Protein AF-A0A967VWI8-F1 (afdb_monomer_lite)

pLDDT: mean 86.52, std 12.9, range [34.25, 97.56]

Radius of gyration: 20.39 Å; chains: 1; bounding box: 50×42×51 Å

Foldseek 3Di:
DLVCQVDFDWDKDFDPDLCADPVQAHAQADQLAWEALAVPRDTHGRPHHHHPGIDIDGPAWFAPDDPVNQVPDPPPCVLVVQLVVVRGCCGRCPPVPCVCLLQVWADADDPVCQVPDPVHDCVPPRHDTDRDPLPDPDPLQADKPPRHQFDPPDGSPPNPTDGVHRYIYRHDNVSSSCSVVVVVNCPDDD

Structure (mmCIF, N/CA/C/O backbone):
data_AF-A0A967VWI8-F1
#
_entry.id   AF-A0A967VWI8-F1
#
loop_
_atom_site.group_PDB
_atom_site.id
_atom_site.type_symbol
_atom_site.label_atom_id
_atom_site.label_alt_id
_atom_site.label_comp_id
_atom_site.label_asym_id
_atom_site.label_entity_id
_atom_site.label_seq_id
_atom_site.pdbx_PDB_ins_code
_atom_site.Cartn_x
_atom_site.Cartn_y
_atom_site.Cartn_z
_atom_site.occupancy
_atom_site.B_iso_or_equiv
_atom_site.auth_seq_id
_atom_site.auth_comp_id
_atom_site.auth_asym_id
_atom_site.auth_atom_id
_atom_site.pdbx_PDB_model_num
ATOM 1 N N . ALA A 1 1 ? -9.173 -23.475 -3.700 1.00 42.97 1 ALA A N 1
ATOM 2 C CA . ALA A 1 1 ? -8.805 -22.116 -3.246 1.00 42.97 1 ALA A CA 1
ATOM 3 C C . ALA A 1 1 ? -7.403 -21.744 -3.724 1.00 42.97 1 ALA A C 1
ATOM 5 O O . ALA A 1 1 ? -7.280 -20.709 -4.358 1.00 42.97 1 ALA A O 1
ATOM 6 N N . LEU A 1 2 ? -6.393 -22.606 -3.521 1.00 36.56 2 LEU A N 1
ATOM 7 C CA . LEU A 1 2 ? -5.032 -22.404 -4.046 1.00 36.56 2 LEU A CA 1
ATOM 8 C C . LEU A 1 2 ? -4.992 -22.274 -5.588 1.00 36.56 2 LEU A C 1
ATOM 10 O O . LEU A 1 2 ? -4.352 -21.368 -6.105 1.00 36.56 2 LEU A O 1
ATOM 14 N N . ASP A 1 3 ? -5.774 -23.083 -6.315 1.00 37.94 3 ASP A N 1
ATOM 15 C CA . ASP A 1 3 ? -5.815 -23.042 -7.792 1.00 37.94 3 ASP A CA 1
ATOM 16 C C . ASP A 1 3 ? -6.409 -21.749 -8.378 1.00 37.94 3 ASP A C 1
ATOM 18 O O . ASP A 1 3 ? -6.032 -21.332 -9.469 1.00 37.94 3 ASP A O 1
ATOM 22 N N . ALA A 1 4 ? -7.298 -21.067 -7.645 1.00 44.09 4 ALA A N 1
ATOM 23 C CA . ALA A 1 4 ? -7.874 -19.793 -8.086 1.00 44.09 4 ALA A CA 1
ATOM 24 C C . ALA A 1 4 ? -6.873 -18.627 -7.977 1.00 44.09 4 ALA A C 1
ATOM 26 O O . ALA A 1 4 ? -7.046 -17.602 -8.633 1.00 44.09 4 ALA A O 1
ATOM 27 N N . ALA A 1 5 ? -5.817 -18.778 -7.168 1.00 45.69 5 ALA A N 1
ATOM 28 C CA . ALA A 1 5 ? -4.739 -17.796 -7.086 1.00 45.69 5 ALA A CA 1
ATOM 29 C C . ALA A 1 5 ? -3.762 -17.902 -8.273 1.00 45.69 5 ALA A C 1
ATOM 31 O O . ALA A 1 5 ? -3.139 -16.897 -8.622 1.00 45.69 5 ALA A O 1
ATOM 32 N N . LEU A 1 6 ? -3.661 -19.086 -8.898 1.00 54.41 6 LEU A N 1
ATOM 33 C CA . LEU A 1 6 ? -2.700 -19.398 -9.964 1.00 54.41 6 LEU A CA 1
ATOM 34 C C . LEU A 1 6 ? -3.183 -19.008 -11.366 1.00 54.41 6 LEU A C 1
ATOM 36 O O . LEU A 1 6 ? -2.361 -18.680 -12.217 1.00 54.41 6 LEU A O 1
ATOM 40 N N . VAL A 1 7 ? -4.496 -19.004 -11.614 1.00 64.19 7 VAL A N 1
ATOM 41 C CA . VAL A 1 7 ? -5.068 -18.555 -12.892 1.00 64.19 7 VAL A CA 1
ATOM 42 C C . VAL A 1 7 ? -6.230 -17.616 -12.608 1.00 64.19 7 VAL A C 1
ATOM 44 O O . VAL A 1 7 ? -7.327 -18.041 -12.247 1.00 64.19 7 VAL A O 1
ATOM 47 N N . ARG A 1 8 ? -5.978 -16.317 -12.768 1.00 75.12 8 ARG A N 1
ATOM 48 C CA . ARG A 1 8 ? -7.011 -15.280 -12.692 1.00 75.12 8 ARG A CA 1
ATOM 49 C C . ARG A 1 8 ? -7.482 -14.984 -14.107 1.00 75.12 8 ARG A C 1
ATOM 51 O O . ARG A 1 8 ? -6.658 -14.857 -15.010 1.00 75.12 8 ARG A O 1
ATOM 58 N N . GLY A 1 9 ? -8.793 -14.864 -14.297 1.00 85.81 9 GLY A N 1
ATOM 59 C CA . GLY A 1 9 ? -9.319 -14.312 -15.541 1.00 85.81 9 GLY A CA 1
ATOM 60 C C . GLY A 1 9 ? -8.747 -12.912 -15.755 1.00 85.81 9 GLY A C 1
ATOM 61 O O . GLY A 1 9 ? -8.658 -12.132 -14.804 1.00 85.81 9 GLY A O 1
ATOM 62 N N . THR A 1 10 ? -8.333 -12.609 -16.979 1.00 90.00 10 THR A N 1
ATOM 63 C CA . THR A 1 10 ? -7.889 -11.272 -17.372 1.00 90.00 10 THR A CA 1
ATOM 64 C C . THR A 1 10 ? -8.847 -10.680 -18.393 1.00 90.00 10 THR A C 1
ATOM 66 O O . THR A 1 10 ? -9.533 -11.399 -19.120 1.00 90.00 10 THR A O 1
ATOM 69 N N . THR A 1 11 ? -8.896 -9.355 -18.437 1.00 92.44 11 THR A N 1
ATOM 70 C CA . THR A 1 11 ? -9.531 -8.588 -19.508 1.00 92.44 11 THR A CA 1
ATOM 71 C C . THR A 1 11 ? -8.531 -7.578 -20.042 1.00 92.44 11 THR A C 1
ATOM 73 O O . THR A 1 11 ? -7.627 -7.163 -19.320 1.00 92.44 11 THR A O 1
ATOM 76 N N . GLU A 1 12 ? -8.700 -7.170 -21.293 1.00 94.12 12 GLU A N 1
ATOM 77 C CA . GLU A 1 12 ? -7.930 -6.058 -21.840 1.00 94.12 12 GLU A CA 1
ATOM 78 C C . GLU A 1 12 ? -8.398 -4.744 -21.212 1.00 94.12 12 GLU A C 1
ATOM 80 O O . GLU A 1 12 ? -9.602 -4.495 -21.080 1.00 94.12 12 GLU A O 1
ATOM 85 N N . PHE A 1 13 ? -7.437 -3.911 -20.832 1.00 90.31 13 PHE A N 1
ATOM 86 C CA . PHE A 1 13 ? -7.649 -2.551 -20.366 1.00 90.31 13 PHE A CA 1
ATOM 87 C C . PHE A 1 13 ? -6.747 -1.613 -21.161 1.00 90.31 13 PHE A C 1
ATOM 89 O O . PHE A 1 13 ? -5.547 -1.852 -21.276 1.00 90.31 13 PHE A O 1
ATOM 96 N N . PHE A 1 14 ? -7.330 -0.558 -21.726 1.00 91.00 14 PHE A N 1
ATOM 97 C CA . PHE A 1 14 ? -6.561 0.501 -22.365 1.00 91.00 14 PHE A CA 1
ATOM 98 C C . PHE A 1 14 ? -6.177 1.532 -21.310 1.00 91.00 14 PHE A C 1
ATOM 100 O O . PHE A 1 14 ? -7.056 2.155 -20.716 1.00 91.00 14 PHE A O 1
ATOM 107 N N . ASP A 1 15 ? -4.878 1.673 -21.074 1.00 85.75 15 ASP A N 1
ATOM 108 C CA . ASP A 1 15 ? -4.333 2.529 -20.031 1.00 85.75 15 ASP A CA 1
ATOM 109 C C . ASP A 1 15 ? -3.618 3.735 -20.644 1.00 85.75 15 ASP A C 1
ATOM 111 O O . ASP A 1 15 ? -2.513 3.606 -21.172 1.00 85.75 15 ASP A O 1
ATOM 115 N N . ASP A 1 16 ? -4.272 4.896 -20.604 1.00 83.88 16 ASP A N 1
ATOM 116 C CA . ASP A 1 16 ? -3.775 6.166 -21.143 1.00 83.88 16 ASP A CA 1
ATOM 117 C C . ASP A 1 16 ? -3.327 7.157 -20.058 1.00 83.88 16 ASP A C 1
ATOM 119 O O . ASP A 1 16 ? -3.062 8.323 -20.358 1.00 83.88 16 ASP A O 1
ATOM 123 N N . ASP A 1 17 ? -3.216 6.712 -18.801 1.00 84.56 17 ASP A N 1
ATOM 124 C CA . ASP A 1 17 ? -2.782 7.564 -17.695 1.00 84.56 17 ASP A CA 1
ATOM 125 C C . ASP A 1 17 ? -1.308 7.983 -17.891 1.00 84.56 17 ASP A C 1
ATOM 127 O O . ASP A 1 17 ? -0.420 7.121 -17.875 1.00 84.56 17 ASP A O 1
ATOM 131 N N . PRO A 1 18 ? -1.008 9.293 -18.004 1.00 78.94 18 PRO A N 1
ATOM 132 C CA . PRO A 1 18 ? 0.355 9.803 -18.163 1.00 78.94 18 PRO A CA 1
ATOM 133 C C . PRO A 1 18 ? 1.241 9.604 -16.921 1.00 78.94 18 PRO A C 1
ATOM 135 O O . PRO A 1 18 ? 2.428 9.922 -16.958 1.00 78.94 18 PRO A O 1
ATOM 138 N N . ARG A 1 19 ? 0.684 9.096 -15.811 1.00 85.12 19 ARG A N 1
ATOM 139 C CA . ARG A 1 19 ? 1.370 8.811 -14.543 1.00 85.12 19 ARG A CA 1
ATOM 140 C C . ARG A 1 19 ? 2.087 10.015 -13.959 1.00 85.12 19 ARG A C 1
ATOM 142 O O . ARG A 1 19 ? 3.130 9.865 -13.338 1.00 85.12 19 ARG A O 1
ATOM 149 N N . VAL A 1 20 ? 1.516 11.202 -14.086 1.00 88.44 20 VAL A N 1
ATOM 150 C CA . VAL A 1 20 ? 2.087 12.398 -13.467 1.00 88.44 20 VAL A CA 1
ATOM 151 C C . VAL A 1 20 ? 1.478 12.687 -12.105 1.00 88.44 20 VAL A C 1
ATOM 153 O O . VAL A 1 20 ? 0.321 12.355 -11.825 1.00 88.44 20 VAL A O 1
ATOM 156 N N . ASP A 1 21 ? 2.264 13.301 -11.231 1.00 84.81 21 ASP A N 1
ATOM 157 C CA . ASP A 1 21 ? 1.752 13.902 -10.010 1.00 84.81 21 ASP A CA 1
ATOM 158 C C . ASP A 1 21 ? 1.064 15.256 -10.259 1.00 84.81 21 ASP A C 1
ATOM 160 O O . ASP A 1 21 ? 0.937 15.727 -11.391 1.00 84.81 21 ASP A O 1
ATOM 164 N N . ALA A 1 22 ? 0.593 15.897 -9.186 1.00 84.00 22 ALA A N 1
ATOM 165 C CA . ALA A 1 22 ? -0.077 17.197 -9.268 1.00 84.00 22 ALA A CA 1
ATOM 166 C C . ALA A 1 22 ? 0.841 18.340 -9.752 1.00 84.00 22 ALA A C 1
ATOM 168 O O . ALA A 1 22 ? 0.353 19.427 -10.055 1.00 84.00 22 ALA A O 1
ATOM 169 N N . THR A 1 23 ? 2.154 18.107 -9.811 1.00 85.56 23 THR A N 1
ATOM 170 C CA . THR A 1 23 ? 3.171 19.044 -10.296 1.00 85.56 23 THR A CA 1
ATOM 171 C C . THR A 1 23 ? 3.703 18.677 -11.685 1.00 85.56 23 THR A C 1
ATOM 173 O O . THR A 1 23 ? 4.669 19.279 -12.144 1.00 85.56 23 THR A O 1
ATOM 176 N N . PHE A 1 24 ? 3.040 17.741 -12.377 1.00 85.19 24 PHE A N 1
ATOM 177 C CA . PHE A 1 24 ? 3.412 17.209 -13.693 1.00 85.19 24 PHE A CA 1
ATOM 178 C C . PHE A 1 24 ? 4.739 16.438 -13.718 1.00 85.19 24 PHE A C 1
ATOM 180 O O . PHE A 1 24 ? 5.308 16.213 -14.783 1.00 85.19 24 PHE A O 1
ATOM 187 N N . VAL A 1 25 ? 5.220 15.992 -12.556 1.00 87.81 25 VAL A N 1
ATOM 188 C CA . VAL A 1 25 ? 6.389 15.120 -12.464 1.00 87.81 25 VAL A CA 1
ATOM 189 C C . VAL A 1 25 ? 5.954 13.689 -12.740 1.00 87.81 25 VAL A C 1
ATOM 191 O O . VAL A 1 25 ? 4.999 13.188 -12.143 1.00 87.81 25 VAL A O 1
ATOM 194 N N . ILE A 1 26 ? 6.660 13.029 -13.651 1.00 89.62 26 ILE A N 1
ATOM 195 C CA . ILE A 1 26 ? 6.417 11.633 -13.992 1.00 89.62 26 ILE A CA 1
ATOM 196 C C . ILE A 1 26 ? 6.714 10.707 -12.799 1.00 89.62 26 ILE A C 1
ATOM 198 O O . ILE A 1 26 ? 7.768 10.771 -12.166 1.00 89.62 26 ILE A O 1
ATOM 202 N N . ARG A 1 27 ? 5.760 9.831 -12.486 1.00 91.00 27 ARG A N 1
ATOM 203 C CA . ARG A 1 27 ? 5.880 8.775 -11.478 1.00 91.00 27 ARG A CA 1
ATOM 204 C C . ARG A 1 27 ? 6.474 7.501 -12.096 1.00 91.00 27 ARG A C 1
ATOM 206 O O . ARG A 1 27 ? 6.399 7.332 -13.311 1.00 91.00 27 ARG A O 1
ATOM 213 N N . PRO A 1 28 ? 7.001 6.570 -11.277 1.00 92.25 28 PRO A N 1
ATOM 214 C CA . PRO A 1 28 ? 7.498 5.280 -11.757 1.00 92.25 28 PRO A CA 1
ATOM 215 C C . PRO A 1 28 ? 6.488 4.557 -12.662 1.00 92.25 28 PRO A C 1
ATOM 217 O O . PRO A 1 28 ? 5.346 4.327 -12.246 1.00 92.25 28 PRO A O 1
ATOM 220 N N . ARG A 1 29 ? 6.907 4.179 -13.875 1.00 90.00 29 ARG A N 1
ATOM 221 C CA . ARG A 1 29 ? 6.050 3.481 -14.849 1.00 90.00 29 ARG A CA 1
ATOM 222 C C . ARG A 1 29 ? 6.691 2.283 -15.567 1.00 90.00 29 ARG A C 1
ATOM 224 O O . ARG A 1 29 ? 5.970 1.610 -16.295 1.00 90.00 29 ARG A O 1
ATOM 231 N N . ASP A 1 30 ? 7.959 1.961 -15.312 1.00 89.69 30 ASP A N 1
ATOM 232 C CA . ASP A 1 30 ? 8.648 0.813 -15.936 1.00 89.69 30 ASP A CA 1
ATOM 233 C C . ASP A 1 30 ? 8.712 -0.401 -15.010 1.00 89.69 30 ASP A C 1
ATOM 235 O O . ASP A 1 30 ? 8.895 -0.269 -13.797 1.00 89.69 30 ASP A O 1
ATOM 239 N N . ALA A 1 31 ? 8.575 -1.606 -15.569 1.00 90.38 31 ALA A N 1
ATOM 240 C CA . ALA A 1 31 ? 8.473 -2.839 -14.792 1.00 90.38 31 ALA A CA 1
ATOM 241 C C . ALA A 1 31 ? 9.811 -3.257 -14.163 1.00 90.38 31 ALA A C 1
ATOM 243 O O . ALA A 1 31 ? 9.822 -4.038 -13.207 1.00 90.38 31 ALA A O 1
ATOM 244 N N . GLU A 1 32 ? 10.922 -2.717 -14.672 1.00 92.06 32 GLU A N 1
ATOM 245 C CA . GLU A 1 32 ? 12.265 -2.896 -14.116 1.00 92.06 32 GLU A CA 1
ATOM 246 C C . GLU A 1 32 ? 12.462 -2.161 -12.782 1.00 92.06 32 GLU A C 1
ATOM 248 O O . GLU A 1 32 ? 13.340 -2.526 -11.996 1.00 92.06 32 GLU A O 1
ATOM 253 N N . ILE A 1 33 ? 11.629 -1.156 -12.486 1.00 95.44 33 ILE A N 1
ATOM 254 C CA . ILE A 1 33 ? 11.716 -0.401 -11.238 1.00 95.44 33 ILE A CA 1
ATOM 255 C C . ILE A 1 33 ? 11.288 -1.290 -10.067 1.00 95.44 33 ILE A C 1
ATOM 257 O O . ILE A 1 33 ? 10.163 -1.793 -9.981 1.00 95.44 33 ILE A O 1
ATOM 261 N N . LEU A 1 34 ? 12.202 -1.438 -9.115 1.00 96.12 34 LEU A N 1
ATOM 262 C CA . LEU A 1 34 ? 11.995 -2.150 -7.865 1.00 96.12 34 LEU A CA 1
ATOM 263 C C . LEU A 1 34 ? 11.419 -1.212 -6.802 1.00 96.12 34 LEU A C 1
ATOM 265 O O . LEU A 1 34 ? 11.744 -0.026 -6.748 1.00 96.12 34 LEU A O 1
ATOM 269 N N . VAL A 1 35 ? 10.607 -1.759 -5.899 1.00 95.56 35 VAL A N 1
ATOM 270 C CA . VAL A 1 35 ? 9.986 -0.991 -4.812 1.00 95.56 35 VAL A CA 1
ATOM 271 C C . VAL A 1 35 ? 10.377 -1.572 -3.458 1.00 95.56 35 VAL A C 1
ATOM 273 O O . VAL A 1 35 ? 10.122 -2.745 -3.182 1.00 95.56 35 VAL A O 1
ATOM 276 N N . ALA A 1 36 ? 10.969 -0.751 -2.596 1.00 96.62 36 ALA A N 1
ATOM 277 C CA . ALA A 1 36 ? 11.196 -1.059 -1.187 1.00 96.62 36 ALA A CA 1
ATOM 278 C C . ALA A 1 36 ? 10.076 -0.444 -0.334 1.00 96.62 36 ALA A C 1
ATOM 280 O O . ALA A 1 36 ? 9.764 0.738 -0.469 1.00 96.62 36 ALA A O 1
ATOM 281 N N . ALA A 1 37 ? 9.473 -1.234 0.558 1.00 94.25 37 ALA A N 1
ATOM 282 C CA . ALA A 1 37 ? 8.310 -0.810 1.351 1.00 94.25 37 ALA A CA 1
ATOM 283 C C . ALA A 1 37 ? 8.633 0.226 2.448 1.00 94.25 37 ALA A C 1
ATOM 285 O O . ALA A 1 37 ? 7.734 0.900 2.942 1.00 94.25 37 ALA A O 1
ATOM 286 N N . ALA A 1 38 ? 9.904 0.344 2.831 1.00 95.25 38 ALA A N 1
ATOM 287 C CA . ALA A 1 38 ? 10.418 1.312 3.793 1.00 95.25 38 ALA A CA 1
ATOM 288 C C . ALA A 1 38 ? 11.933 1.497 3.583 1.00 95.25 38 ALA A C 1
ATOM 290 O O . ALA A 1 38 ? 12.574 0.637 2.961 1.00 95.25 38 ALA A O 1
ATOM 291 N N . PRO A 1 39 ? 12.555 2.553 4.138 1.00 95.31 39 PRO A N 1
ATOM 292 C CA . PRO A 1 39 ? 14.009 2.671 4.172 1.00 95.31 39 PRO A CA 1
ATOM 293 C C . PRO A 1 39 ? 14.666 1.445 4.824 1.00 95.31 39 PRO A C 1
ATOM 295 O O . PRO A 1 39 ? 14.329 1.069 5.944 1.00 95.31 39 PRO A O 1
ATOM 298 N N . GLY A 1 40 ? 15.611 0.818 4.118 1.00 93.44 40 GLY A N 1
ATOM 299 C CA . GLY A 1 40 ? 16.309 -0.389 4.578 1.00 93.44 40 GLY A CA 1
ATOM 300 C C . GLY A 1 40 ? 15.560 -1.709 4.348 1.00 93.44 40 GLY A C 1
ATOM 301 O O . GLY A 1 40 ? 16.127 -2.765 4.620 1.00 93.44 40 GLY A O 1
ATOM 302 N N . ALA A 1 41 ? 14.328 -1.677 3.826 1.00 92.81 41 ALA A N 1
ATOM 303 C CA . ALA A 1 41 ? 13.608 -2.883 3.425 1.00 92.81 41 ALA A CA 1
ATOM 304 C C . ALA A 1 41 ? 14.152 -3.453 2.103 1.00 92.81 41 ALA A C 1
ATOM 306 O O . ALA A 1 41 ? 14.671 -2.724 1.255 1.00 92.81 41 ALA A O 1
ATOM 307 N N . GLY A 1 42 ? 13.992 -4.764 1.906 1.00 91.94 42 GLY A N 1
ATOM 308 C CA . GLY A 1 42 ? 14.301 -5.409 0.630 1.00 91.94 42 GLY A CA 1
ATOM 309 C C . GLY A 1 42 ? 13.404 -4.889 -0.498 1.00 91.94 42 GLY A C 1
ATOM 310 O O . GLY A 1 42 ? 12.200 -4.707 -0.307 1.00 91.94 42 GLY A O 1
ATOM 311 N N . ALA A 1 43 ? 13.991 -4.654 -1.673 1.00 94.44 43 ALA A N 1
ATOM 312 C CA . ALA A 1 43 ? 13.262 -4.194 -2.849 1.00 94.44 43 ALA A CA 1
ATOM 313 C C . ALA A 1 43 ? 12.561 -5.359 -3.568 1.00 94.44 43 ALA A C 1
ATOM 315 O O . ALA A 1 43 ? 13.080 -6.476 -3.624 1.00 94.44 43 ALA A O 1
ATOM 316 N N . ARG A 1 44 ? 11.377 -5.094 -4.125 1.00 90.44 44 ARG A N 1
ATOM 317 C CA . ARG A 1 44 ? 10.522 -6.075 -4.806 1.00 90.44 44 ARG A CA 1
ATOM 318 C C . ARG A 1 44 ? 10.263 -5.644 -6.246 1.00 90.44 44 ARG A C 1
ATOM 320 O O . ARG A 1 44 ? 9.891 -4.497 -6.488 1.00 90.44 44 ARG A O 1
ATOM 327 N N . ALA A 1 45 ? 10.428 -6.571 -7.184 1.00 91.38 45 ALA A N 1
ATOM 328 C CA . ALA A 1 45 ? 10.090 -6.367 -8.590 1.00 91.38 45 ALA A CA 1
ATOM 329 C C . ALA A 1 45 ? 8.578 -6.512 -8.842 1.00 91.38 45 ALA A C 1
ATOM 331 O O . ALA A 1 45 ? 7.852 -7.088 -8.029 1.00 91.38 45 ALA A O 1
ATOM 332 N N . GLY A 1 46 ? 8.104 -6.024 -9.993 1.00 87.31 46 GLY A N 1
ATOM 333 C CA . GLY A 1 46 ?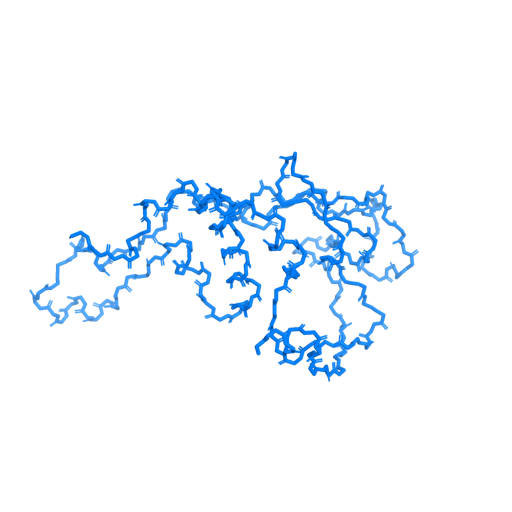 6.741 -6.278 -10.481 1.00 87.31 46 GLY A CA 1
ATOM 334 C C . GLY A 1 46 ? 5.622 -5.519 -9.754 1.00 87.31 46 GLY A C 1
ATOM 335 O O . GLY A 1 46 ? 4.443 -5.825 -9.961 1.00 87.31 46 GLY A O 1
ATOM 336 N N . LEU A 1 47 ? 5.978 -4.545 -8.909 1.00 88.56 47 LEU A N 1
ATOM 337 C CA . LEU A 1 47 ? 5.035 -3.620 -8.270 1.00 88.56 47 LEU A CA 1
ATOM 338 C C . LEU A 1 47 ? 4.781 -2.367 -9.120 1.00 88.56 47 LEU A C 1
ATOM 340 O O . LEU A 1 47 ? 3.704 -1.779 -9.030 1.00 88.56 47 LEU A O 1
ATOM 344 N N . VAL A 1 48 ? 5.725 -2.007 -9.989 1.00 90.75 48 VAL A N 1
ATOM 345 C CA . VAL A 1 48 ? 5.516 -1.047 -11.076 1.00 90.75 48 VAL A CA 1
ATOM 346 C C . VAL A 1 48 ? 5.166 -1.831 -12.343 1.00 90.75 48 VAL A C 1
ATOM 348 O O . VAL A 1 48 ? 5.686 -2.924 -12.573 1.00 90.75 48 VAL A O 1
ATOM 351 N N . ARG A 1 49 ? 4.212 -1.328 -13.129 1.00 84.69 49 ARG A N 1
ATOM 352 C CA . ARG A 1 49 ? 3.721 -1.987 -14.346 1.00 84.69 49 ARG A CA 1
ATOM 353 C C . ARG A 1 49 ? 3.921 -1.071 -15.539 1.00 84.69 49 ARG A C 1
ATOM 355 O O . ARG A 1 49 ? 3.403 0.045 -15.517 1.00 84.69 49 ARG A O 1
ATOM 362 N N . GLU A 1 50 ? 4.578 -1.606 -16.562 1.00 83.31 50 GLU A N 1
ATOM 363 C CA . GLU A 1 50 ? 4.648 -0.999 -17.889 1.00 83.31 50 GLU A CA 1
ATOM 364 C C . GLU A 1 50 ? 3.261 -0.786 -18.483 1.00 83.31 50 GLU A C 1
ATOM 366 O O . GLU A 1 50 ? 2.317 -1.545 -18.228 1.00 83.31 50 GLU A O 1
ATOM 371 N N . ARG A 1 51 ? 3.151 0.265 -19.295 1.00 74.56 51 ARG A N 1
ATOM 372 C CA . ARG A 1 51 ? 1.908 0.660 -19.957 1.00 74.56 51 ARG A CA 1
ATOM 373 C C . ARG A 1 51 ? 2.119 0.896 -21.452 1.00 74.56 51 ARG A C 1
ATOM 375 O O . ARG A 1 51 ? 2.083 2.036 -21.901 1.00 74.56 51 ARG A O 1
ATOM 382 N N . PRO A 1 52 ? 2.267 -0.164 -22.257 1.00 76.06 52 PRO A N 1
ATOM 383 C CA . PRO A 1 52 ? 2.326 -0.061 -23.718 1.00 76.06 52 PRO A CA 1
ATOM 384 C C . PRO A 1 52 ? 0.955 0.265 -24.364 1.00 76.06 52 PRO A C 1
ATOM 386 O O . PRO A 1 52 ? 0.712 -0.077 -25.520 1.00 76.06 52 PRO A O 1
ATOM 389 N N . GLY A 1 53 ? 0.021 0.880 -23.627 1.00 83.75 53 GLY A N 1
ATOM 390 C CA . GLY A 1 53 ? -1.371 1.084 -24.025 1.00 83.75 53 GLY A CA 1
ATOM 391 C C . GLY A 1 53 ? -2.291 -0.032 -23.529 1.00 83.75 53 GLY A C 1
ATOM 392 O O . GLY A 1 53 ? -2.702 -0.035 -22.371 1.00 83.75 53 GLY A O 1
ATOM 393 N N . THR A 1 54 ? -2.660 -0.967 -24.406 1.00 89.50 54 THR A N 1
ATOM 394 C CA . THR A 1 54 ? -3.568 -2.064 -24.026 1.00 89.50 54 THR A CA 1
ATOM 395 C C . THR A 1 54 ? -2.810 -3.126 -23.232 1.00 89.50 54 THR A C 1
ATOM 397 O O . THR A 1 54 ? -1.823 -3.673 -23.724 1.00 89.50 54 THR A O 1
ATOM 400 N N . VAL A 1 55 ? -3.262 -3.406 -22.009 1.00 86.88 55 VAL A N 1
ATOM 401 C CA . VAL A 1 55 ? -2.644 -4.375 -21.098 1.00 86.88 55 VAL A CA 1
ATOM 402 C C . VAL A 1 55 ? -3.674 -5.362 -20.537 1.00 86.88 55 VAL A C 1
ATOM 404 O O . VAL A 1 55 ? -4.795 -4.960 -20.203 1.00 86.88 55 VAL A O 1
ATOM 407 N N . PRO A 1 56 ? -3.303 -6.642 -20.347 1.00 87.31 56 PRO A N 1
ATOM 408 C CA . PRO A 1 56 ? -4.161 -7.597 -19.670 1.00 87.31 56 PRO A CA 1
ATOM 409 C C . PRO A 1 56 ? -4.159 -7.314 -18.165 1.00 87.31 56 PRO A C 1
ATOM 411 O O . PRO A 1 56 ? -3.122 -7.374 -17.501 1.00 87.31 56 PRO A O 1
ATOM 414 N N . VAL A 1 57 ? -5.336 -7.051 -17.603 1.00 87.12 57 VAL A N 1
ATOM 415 C CA . VAL A 1 57 ? -5.522 -6.838 -16.163 1.00 87.12 57 VAL A CA 1
ATOM 416 C C . VAL A 1 57 ? -6.380 -7.949 -15.560 1.00 87.12 57 VAL A C 1
ATOM 418 O O . VAL A 1 57 ? -7.349 -8.382 -16.189 1.00 87.12 57 VAL A O 1
ATOM 421 N N . PRO A 1 58 ? -6.066 -8.437 -14.347 1.00 87.31 58 PRO A N 1
ATOM 422 C CA . PRO A 1 58 ? -6.931 -9.380 -13.647 1.00 87.31 58 PRO A CA 1
ATOM 423 C C . PRO A 1 58 ? -8.330 -8.796 -13.427 1.00 87.31 58 PRO A C 1
ATOM 425 O O . PRO A 1 58 ? -8.468 -7.656 -12.991 1.00 87.31 58 PRO A O 1
ATOM 428 N N . THR A 1 59 ? -9.377 -9.589 -13.664 1.00 87.94 59 THR A N 1
ATOM 429 C CA . THR A 1 59 ? -10.772 -9.168 -13.427 1.00 87.94 59 THR A CA 1
ATOM 430 C C . THR A 1 59 ? -11.155 -9.166 -11.947 1.00 87.94 59 THR A C 1
ATOM 432 O O . THR A 1 59 ? -12.232 -8.701 -11.586 1.00 87.94 59 THR A O 1
ATOM 435 N N . VAL A 1 60 ? -10.304 -9.734 -11.090 1.00 84.94 60 VAL A N 1
ATOM 436 C CA . VAL A 1 60 ? -10.476 -9.799 -9.637 1.00 84.94 60 VAL A CA 1
ATOM 437 C C . VAL A 1 60 ? -9.152 -9.426 -8.982 1.00 84.94 60 VAL A C 1
ATOM 439 O O . VAL A 1 60 ? -8.092 -9.919 -9.387 1.00 84.94 60 VAL A O 1
ATOM 442 N N . SER A 1 61 ? -9.223 -8.572 -7.960 1.00 84.19 61 SER A N 1
ATOM 443 C CA . SER A 1 61 ? -8.086 -8.217 -7.112 1.00 84.19 61 SER A CA 1
ATOM 444 C C . SER A 1 61 ? -7.437 -9.460 -6.504 1.00 84.19 61 SER A C 1
ATOM 446 O O . SER A 1 61 ? -8.077 -10.483 -6.260 1.00 84.19 61 SER A O 1
ATOM 448 N N . GLY A 1 62 ? -6.141 -9.383 -6.236 1.00 86.19 62 GLY A N 1
ATOM 449 C CA . GLY A 1 62 ? -5.426 -10.455 -5.559 1.00 86.19 62 GLY A CA 1
ATOM 450 C C . GLY A 1 62 ? -4.240 -9.908 -4.792 1.00 86.19 62 GLY A C 1
ATOM 451 O O . GLY A 1 62 ? -4.128 -8.704 -4.607 1.00 86.19 62 GLY A O 1
ATOM 452 N N . THR A 1 63 ? -3.353 -10.798 -4.366 1.00 87.31 63 THR A N 1
ATOM 453 C CA . THR A 1 63 ? -2.171 -10.433 -3.583 1.00 87.31 63 THR A CA 1
ATOM 454 C C . THR A 1 63 ? -0.882 -10.706 -4.356 1.00 87.31 63 THR A C 1
ATOM 456 O O . THR A 1 63 ? -0.865 -11.513 -5.294 1.00 87.31 63 THR A O 1
ATOM 459 N N . SER A 1 64 ? 0.165 -9.978 -3.977 1.00 85.44 64 SER A N 1
ATOM 460 C CA . SER A 1 64 ? 1.559 -10.190 -4.342 1.00 85.44 64 SER A CA 1
ATOM 461 C C . SER A 1 64 ? 2.227 -11.295 -3.519 1.00 85.44 64 SER A C 1
ATOM 463 O O . SER A 1 64 ? 3.356 -11.660 -3.829 1.00 85.44 64 SER A O 1
ATOM 465 N N . LEU A 1 65 ? 1.562 -11.812 -2.480 1.00 87.38 65 LEU A N 1
ATOM 466 C CA . LEU A 1 65 ? 2.008 -12.992 -1.750 1.00 87.38 65 LEU A CA 1
ATOM 467 C C . LEU A 1 65 ? 1.757 -14.250 -2.583 1.00 87.38 65 LEU A C 1
ATOM 469 O O . LEU A 1 65 ? 0.626 -14.546 -2.977 1.00 87.38 65 LEU A O 1
ATOM 473 N N . ASP A 1 66 ? 2.817 -15.007 -2.816 1.00 84.06 66 ASP A N 1
ATOM 474 C CA . ASP A 1 66 ? 2.786 -16.326 -3.440 1.00 84.06 66 ASP A CA 1
ATOM 475 C C . ASP A 1 66 ? 2.994 -17.445 -2.392 1.00 84.06 66 ASP A C 1
ATOM 477 O O . ASP A 1 66 ? 3.391 -17.164 -1.252 1.00 84.06 66 ASP A O 1
ATOM 481 N N . PRO A 1 67 ? 2.708 -18.719 -2.730 1.00 86.38 67 PRO A N 1
ATOM 482 C CA . PRO A 1 67 ? 2.850 -19.832 -1.792 1.00 86.38 67 PRO A CA 1
ATOM 483 C C . PRO A 1 67 ? 4.249 -19.973 -1.185 1.00 86.38 67 PRO A C 1
ATOM 485 O O . PRO A 1 67 ? 4.353 -20.350 -0.018 1.00 86.38 67 PRO A O 1
ATOM 488 N N . ASP A 1 68 ? 5.302 -19.646 -1.937 1.00 87.94 68 ASP A N 1
ATOM 489 C CA . ASP A 1 68 ? 6.682 -19.750 -1.465 1.00 87.94 68 ASP A CA 1
ATOM 490 C C . ASP A 1 68 ? 6.979 -18.641 -0.449 1.00 87.94 68 ASP A C 1
ATOM 492 O O . ASP A 1 68 ? 7.527 -18.909 0.620 1.00 87.94 68 ASP A O 1
ATOM 496 N N . SER A 1 69 ? 6.537 -17.410 -0.726 1.00 85.56 69 SER A N 1
ATOM 497 C CA . SER A 1 69 ? 6.671 -16.265 0.179 1.00 85.56 69 SER A CA 1
ATOM 498 C C . SER A 1 69 ? 5.940 -16.486 1.505 1.00 85.56 69 SER A C 1
ATOM 500 O O . SER A 1 69 ? 6.476 -16.152 2.558 1.00 85.56 69 SER A O 1
ATOM 502 N N . VAL A 1 70 ? 4.755 -17.108 1.477 1.00 89.00 70 VAL A N 1
ATOM 503 C CA . VAL A 1 70 ? 3.995 -17.457 2.687 1.00 89.00 70 VAL A CA 1
ATOM 504 C C . VAL A 1 70 ? 4.641 -18.636 3.414 1.00 89.00 70 VAL A C 1
ATOM 506 O O . VAL A 1 70 ? 4.765 -18.608 4.635 1.00 89.00 70 VAL A O 1
ATOM 509 N N . GLY A 1 71 ? 5.081 -19.661 2.679 1.00 92.12 71 GLY A N 1
ATOM 510 C CA . GLY A 1 71 ? 5.751 -20.836 3.241 1.00 92.12 71 GLY A CA 1
ATOM 511 C C . GLY A 1 71 ? 7.115 -20.532 3.867 1.00 92.12 71 GLY A C 1
ATOM 512 O O . GLY A 1 71 ? 7.560 -21.269 4.745 1.00 92.12 71 GLY A O 1
ATOM 513 N N . ALA A 1 72 ? 7.763 -19.443 3.450 1.00 93.38 72 ALA A N 1
ATOM 514 C CA . ALA A 1 72 ? 9.021 -18.970 4.017 1.00 93.38 72 ALA A CA 1
ATOM 515 C C . ALA A 1 72 ? 8.860 -18.277 5.383 1.00 93.38 72 ALA A C 1
ATOM 517 O O . ALA A 1 72 ? 9.855 -18.122 6.094 1.00 93.38 72 ALA A O 1
ATOM 518 N N . ILE A 1 73 ? 7.644 -17.867 5.767 1.00 94.44 73 ILE A N 1
ATOM 519 C CA . ILE A 1 73 ? 7.391 -17.217 7.058 1.00 94.44 73 ILE A CA 1
ATOM 520 C C . ILE A 1 73 ? 7.399 -18.281 8.166 1.00 94.44 73 ILE A C 1
ATOM 522 O O . ILE A 1 73 ? 6.586 -19.211 8.132 1.00 94.44 73 ILE A O 1
ATOM 526 N N . PRO A 1 74 ? 8.272 -18.169 9.184 1.00 95.06 74 PRO A N 1
ATOM 527 C CA . PRO A 1 74 ? 8.238 -19.080 10.318 1.00 95.06 74 PRO A CA 1
ATOM 528 C C . PRO A 1 74 ? 6.892 -18.989 11.045 1.00 95.06 74 PRO A C 1
ATOM 530 O O . PRO A 1 74 ? 6.454 -17.907 11.417 1.00 95.06 74 PRO A O 1
ATOM 533 N N . VAL A 1 75 ? 6.262 -20.129 11.335 1.00 90.06 75 VAL A N 1
ATOM 534 C CA . VAL A 1 75 ? 4.962 -20.175 12.046 1.00 90.06 75 VAL A CA 1
ATOM 535 C C . VAL A 1 75 ? 5.034 -19.536 13.442 1.00 90.06 75 VAL A C 1
ATOM 537 O O . VAL A 1 75 ? 4.024 -19.114 13.996 1.00 90.06 75 VAL A O 1
ATOM 540 N N . THR A 1 76 ? 6.231 -19.462 14.021 1.00 94.75 76 THR A N 1
ATOM 541 C CA . THR A 1 76 ? 6.491 -18.826 15.319 1.00 94.75 76 THR A CA 1
ATOM 542 C C . THR A 1 76 ? 6.668 -17.310 15.239 1.00 94.75 76 THR A C 1
ATOM 544 O O . THR A 1 76 ? 6.773 -16.672 16.282 1.00 94.75 76 THR A O 1
ATOM 547 N N . ASP A 1 77 ? 6.752 -16.737 14.038 1.00 95.38 77 ASP A N 1
ATOM 548 C CA . ASP A 1 77 ? 6.912 -15.300 13.819 1.00 95.38 77 ASP A CA 1
ATOM 549 C C . ASP A 1 77 ? 5.540 -14.650 13.584 1.00 95.38 77 ASP A C 1
ATOM 551 O O . ASP A 1 77 ? 5.078 -14.461 12.456 1.00 95.38 77 ASP A O 1
ATOM 555 N N . GLU A 1 78 ? 4.847 -14.358 14.686 1.00 93.94 78 GLU A N 1
ATOM 556 C CA . GLU A 1 78 ? 3.509 -13.755 14.665 1.00 93.94 78 GLU A CA 1
ATOM 557 C C . GLU A 1 78 ? 3.500 -12.382 13.975 1.00 93.94 78 GLU A C 1
ATOM 559 O O . GLU A 1 78 ? 2.550 -12.045 13.267 1.00 93.94 78 GLU A O 1
ATOM 564 N N . ASP A 1 79 ? 4.565 -11.601 14.147 1.00 95.12 79 ASP A N 1
ATOM 565 C CA . ASP A 1 79 ? 4.697 -10.266 13.571 1.00 95.12 79 ASP A CA 1
ATOM 566 C C . ASP A 1 79 ? 4.786 -10.348 12.041 1.00 95.12 79 ASP A C 1
ATOM 568 O O . ASP A 1 79 ? 4.062 -9.633 11.342 1.00 95.12 79 ASP A O 1
ATOM 572 N N . ALA A 1 80 ? 5.601 -11.266 11.513 1.00 93.94 80 ALA A N 1
ATOM 573 C CA . ALA A 1 80 ? 5.693 -11.513 10.076 1.00 93.94 80 ALA A CA 1
ATOM 574 C C . ALA A 1 80 ? 4.382 -12.067 9.491 1.00 93.94 80 ALA A C 1
ATOM 576 O O . ALA A 1 80 ? 3.967 -11.659 8.403 1.00 93.94 80 ALA A O 1
ATOM 577 N N . LEU A 1 81 ? 3.685 -12.947 10.220 1.00 94.38 81 LEU A N 1
ATOM 578 C CA . LEU A 1 81 ? 2.375 -13.462 9.806 1.00 94.38 81 LEU A CA 1
ATOM 579 C C . LEU A 1 81 ? 1.312 -12.356 9.745 1.00 94.38 81 LEU A C 1
ATOM 581 O O . LEU A 1 81 ? 0.542 -12.287 8.784 1.00 94.38 81 LEU A O 1
ATOM 585 N N . LEU A 1 82 ? 1.269 -11.471 10.743 1.00 94.75 82 LEU A N 1
ATOM 586 C CA . LEU A 1 82 ? 0.349 -10.333 10.758 1.00 94.75 82 LEU A CA 1
ATOM 587 C C . LEU A 1 82 ? 0.692 -9.310 9.675 1.00 94.75 82 LEU A C 1
ATOM 589 O O . LEU A 1 82 ? -0.217 -8.782 9.035 1.00 94.75 82 LEU A O 1
ATOM 593 N N . HIS A 1 83 ? 1.979 -9.057 9.426 1.00 94.81 83 HIS A N 1
ATOM 594 C CA . HIS A 1 83 ? 2.418 -8.193 8.328 1.00 94.81 83 HIS A CA 1
ATOM 595 C C . HIS A 1 83 ? 1.913 -8.720 6.984 1.00 94.81 83 HIS A C 1
ATOM 597 O O . HIS A 1 83 ? 1.260 -7.983 6.240 1.00 94.81 83 HIS A O 1
ATOM 603 N N . ALA A 1 84 ? 2.116 -10.016 6.723 1.00 94.25 84 ALA A N 1
ATOM 604 C CA . ALA A 1 84 ? 1.626 -10.678 5.521 1.00 94.25 84 ALA A CA 1
ATOM 605 C C . ALA A 1 84 ? 0.093 -10.609 5.413 1.00 94.25 84 ALA A C 1
ATOM 607 O O . ALA A 1 84 ? -0.439 -10.314 4.342 1.00 94.25 84 ALA A O 1
ATOM 608 N N . LEU A 1 85 ? -0.637 -10.797 6.517 1.00 93.62 85 LEU A N 1
ATOM 609 C CA . LEU A 1 85 ? -2.093 -10.642 6.535 1.00 93.62 85 LEU A CA 1
ATOM 610 C C . LEU A 1 85 ? -2.526 -9.216 6.160 1.00 93.62 85 LEU A C 1
ATOM 612 O O . LEU A 1 85 ? -3.425 -9.048 5.334 1.00 93.62 85 LEU A O 1
ATOM 616 N N . TYR A 1 86 ? -1.905 -8.187 6.741 1.00 95.06 86 TYR A N 1
ATOM 617 C CA . TYR A 1 86 ? -2.227 -6.795 6.418 1.00 95.06 86 TYR A CA 1
ATOM 618 C C . TYR A 1 86 ? -1.885 -6.440 4.969 1.00 95.06 86 TYR A C 1
ATOM 620 O O . TYR A 1 86 ? -2.674 -5.751 4.319 1.00 95.06 86 TYR A O 1
ATOM 628 N N . LEU A 1 87 ? -0.772 -6.955 4.440 1.00 93.44 87 LEU A N 1
ATOM 629 C CA . LEU A 1 87 ? -0.407 -6.802 3.033 1.00 93.44 87 LEU A CA 1
ATOM 630 C C . LEU A 1 87 ? -1.447 -7.458 2.113 1.00 93.44 87 LEU A C 1
ATOM 632 O O . LEU A 1 87 ? -1.956 -6.806 1.203 1.00 93.44 87 LEU A O 1
ATOM 636 N N . ALA A 1 88 ? -1.836 -8.705 2.393 1.00 93.38 88 ALA A N 1
ATOM 637 C CA . ALA A 1 88 ? -2.858 -9.408 1.621 1.00 93.38 88 ALA A CA 1
ATOM 638 C C . ALA A 1 88 ? -4.187 -8.644 1.619 1.00 93.38 88 ALA A C 1
ATOM 640 O O . ALA A 1 88 ? -4.806 -8.468 0.571 1.00 93.38 88 ALA A O 1
ATOM 641 N N . ARG A 1 89 ? -4.619 -8.146 2.786 1.00 94.69 89 ARG A N 1
ATOM 642 C CA . ARG A 1 89 ? -5.837 -7.333 2.915 1.00 94.69 89 ARG A CA 1
ATOM 643 C C . ARG A 1 89 ? -5.745 -6.036 2.119 1.00 94.69 89 ARG A C 1
ATOM 645 O O . ARG A 1 89 ? -6.715 -5.684 1.456 1.00 94.69 89 ARG A O 1
ATOM 652 N N . GLN A 1 90 ? -4.605 -5.347 2.163 1.00 92.56 90 GLN A N 1
ATOM 653 C CA . GLN A 1 90 ? -4.388 -4.111 1.410 1.00 92.56 90 GLN A CA 1
ATOM 654 C C . GLN A 1 90 ? -4.534 -4.331 -0.100 1.00 92.56 90 GLN A C 1
ATOM 656 O O . GLN A 1 90 ? -5.130 -3.500 -0.779 1.00 92.56 90 GLN A O 1
ATOM 661 N N . GLU A 1 91 ? -3.986 -5.425 -0.619 1.00 91.25 91 GLU A N 1
ATOM 662 C CA . GLU A 1 91 ? -3.952 -5.697 -2.057 1.00 91.25 91 GLU A CA 1
ATOM 663 C C . GLU A 1 91 ? -5.267 -6.295 -2.571 1.00 91.25 91 GLU A C 1
ATOM 665 O O . GLU A 1 91 ? -5.778 -5.877 -3.608 1.00 91.25 91 GLU A O 1
ATOM 670 N N . ILE A 1 92 ? -5.856 -7.235 -1.825 1.00 91.50 92 ILE A N 1
ATOM 671 C CA . ILE A 1 92 ? -7.105 -7.900 -2.218 1.00 91.50 92 ILE A CA 1
ATOM 672 C C . ILE A 1 92 ? -8.288 -6.936 -2.114 1.00 91.50 92 ILE A C 1
ATOM 674 O O . ILE A 1 92 ? -9.136 -6.926 -2.999 1.00 91.50 92 ILE A O 1
ATOM 678 N N . LEU A 1 93 ? -8.337 -6.116 -1.061 1.00 91.50 93 LEU A N 1
ATOM 679 C CA . LEU A 1 93 ? -9.459 -5.212 -0.774 1.00 91.50 93 LEU A CA 1
ATOM 680 C C . LEU A 1 93 ? -9.175 -3.781 -1.251 1.00 91.50 93 LEU A C 1
ATOM 682 O O . LEU A 1 93 ? -9.725 -2.807 -0.718 1.00 91.50 93 LEU A O 1
ATOM 686 N N . PHE A 1 94 ? -8.271 -3.633 -2.222 1.00 87.38 94 PHE A N 1
ATOM 687 C CA . PHE A 1 94 ? -7.953 -2.340 -2.806 1.00 87.38 94 PHE A CA 1
ATOM 688 C C . PHE A 1 94 ? -9.219 -1.729 -3.427 1.00 87.38 94 PHE A C 1
ATOM 690 O O . PHE A 1 94 ? -9.993 -2.418 -4.084 1.00 87.38 94 PHE A O 1
ATOM 697 N N . LEU A 1 95 ? -9.448 -0.435 -3.182 1.00 84.62 95 LEU A N 1
ATOM 698 C CA . LEU A 1 95 ? -10.671 0.305 -3.547 1.00 84.62 95 LEU A CA 1
ATOM 699 C C . LEU A 1 95 ? -11.978 -0.132 -2.850 1.00 84.62 95 LEU A C 1
ATOM 701 O O . LEU A 1 95 ? -13.026 0.438 -3.137 1.00 84.62 95 LEU A O 1
ATOM 705 N N . GLU A 1 96 ? -11.946 -1.035 -1.866 1.00 89.69 96 GLU A N 1
ATOM 706 C CA . GLU A 1 96 ? -13.150 -1.425 -1.102 1.00 89.69 96 GLU A CA 1
ATOM 707 C C . GLU A 1 96 ? -13.376 -0.598 0.180 1.00 89.69 96 GLU A C 1
ATOM 709 O O . GLU A 1 96 ? -14.210 -0.933 1.021 1.00 89.69 96 GLU A O 1
ATOM 714 N N . GLY A 1 97 ? -12.586 0.457 0.406 1.00 87.38 97 GLY A N 1
ATOM 715 C CA . GLY A 1 97 ? -12.677 1.303 1.608 1.00 87.38 97 GLY A CA 1
ATOM 716 C C . GLY A 1 97 ? -12.250 0.617 2.917 1.00 87.38 97 GLY A C 1
ATOM 717 O O . GLY A 1 97 ? -12.255 1.243 3.977 1.00 87.38 97 GLY A O 1
ATOM 718 N N . ARG A 1 98 ? -11.822 -0.651 2.865 1.00 91.50 98 ARG A N 1
ATOM 719 C CA . ARG A 1 98 ? -11.416 -1.444 4.038 1.00 91.50 98 ARG A CA 1
ATOM 720 C C . ARG A 1 98 ? -10.136 -0.940 4.695 1.00 91.50 98 ARG A C 1
ATOM 722 O O . ARG A 1 98 ? -9.982 -1.091 5.904 1.00 91.50 98 ARG A O 1
ATOM 729 N N . ARG A 1 99 ? -9.268 -0.263 3.935 1.00 92.69 99 ARG A N 1
ATOM 730 C CA . ARG A 1 99 ? -7.994 0.251 4.451 1.00 92.69 99 ARG A CA 1
ATOM 731 C C . ARG A 1 99 ? -8.168 1.283 5.566 1.00 92.69 99 ARG A C 1
ATOM 733 O O . ARG A 1 99 ? -7.340 1.319 6.463 1.00 92.69 99 ARG A O 1
ATOM 740 N N . MET A 1 100 ? -9.247 2.071 5.559 1.00 90.06 100 MET A N 1
ATOM 741 C CA . MET A 1 100 ? -9.531 2.999 6.663 1.00 90.06 100 MET A CA 1
ATOM 742 C C . MET A 1 100 ? -9.769 2.246 7.974 1.00 90.06 100 MET A C 1
ATOM 744 O O . MET A 1 100 ? -9.199 2.609 8.998 1.00 90.06 100 MET A O 1
ATOM 748 N N . ALA A 1 101 ? -10.557 1.169 7.921 1.00 89.88 101 ALA A N 1
ATOM 749 C CA . ALA A 1 101 ? -10.820 0.326 9.080 1.00 89.88 101 ALA A CA 1
ATOM 750 C C . ALA A 1 101 ? -9.556 -0.420 9.532 1.00 89.88 101 ALA A C 1
ATOM 752 O O . ALA A 1 101 ? -9.273 -0.449 10.724 1.00 89.88 101 ALA A O 1
ATOM 753 N N . ASP A 1 102 ? -8.765 -0.950 8.592 1.00 91.69 102 ASP A N 1
ATOM 754 C CA . ASP A 1 102 ? -7.481 -1.598 8.904 1.00 91.69 102 ASP A CA 1
ATOM 755 C C . ASP A 1 102 ? -6.501 -0.642 9.584 1.00 91.69 102 ASP A C 1
ATOM 757 O O . ASP A 1 102 ? -5.786 -1.037 10.496 1.00 91.69 102 ASP A O 1
ATOM 761 N N . LEU A 1 103 ? -6.498 0.627 9.173 1.00 91.88 103 LEU A N 1
ATOM 762 C CA . LEU A 1 103 ? -5.683 1.667 9.791 1.00 91.88 103 LEU A CA 1
ATOM 763 C C . LEU A 1 103 ? -6.215 2.140 11.152 1.00 91.88 103 LEU A C 1
ATOM 765 O O . LEU A 1 103 ? -5.496 2.850 11.853 1.00 91.88 103 LEU A O 1
ATOM 769 N N . GLY A 1 104 ? -7.440 1.755 11.524 1.00 90.06 104 GLY A N 1
ATOM 770 C CA . GLY A 1 104 ? -8.118 2.177 12.751 1.00 90.06 104 GLY A CA 1
ATOM 771 C C . GLY A 1 104 ? -8.801 3.545 12.662 1.00 90.06 104 GLY A C 1
ATOM 772 O O . GLY A 1 104 ? -9.123 4.132 13.692 1.00 90.06 104 GLY A O 1
ATOM 773 N N . ILE A 1 105 ? -9.020 4.078 11.455 1.00 90.38 105 ILE A N 1
ATOM 774 C CA . ILE A 1 105 ? -9.745 5.339 11.257 1.00 90.38 105 ILE A CA 1
ATOM 775 C C . ILE A 1 105 ? -11.231 5.106 11.543 1.00 90.38 105 ILE A C 1
ATOM 777 O O . ILE A 1 105 ? -11.864 4.250 10.919 1.00 90.38 105 ILE A O 1
ATOM 781 N N . ARG A 1 106 ? -11.810 5.909 12.441 1.00 89.19 106 ARG A N 1
ATOM 782 C CA . ARG A 1 106 ? -13.242 5.883 12.760 1.00 89.19 106 ARG A CA 1
ATOM 783 C C . ARG A 1 106 ? -13.881 7.230 12.444 1.00 89.19 106 ARG A C 1
ATOM 7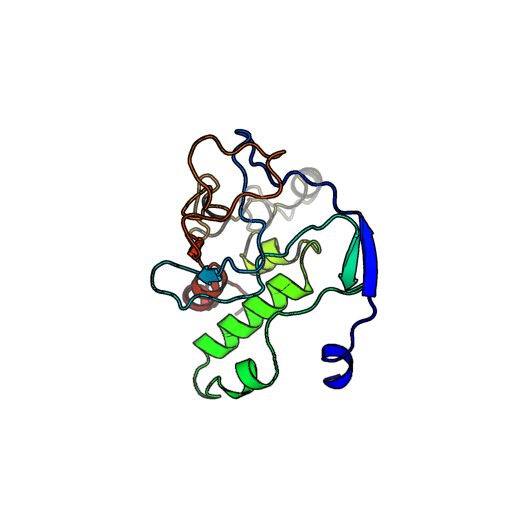85 O O . ARG A 1 106 ? -13.461 8.267 12.955 1.00 89.19 106 ARG A O 1
ATOM 792 N N . LEU A 1 107 ? -14.920 7.194 11.615 1.00 89.88 107 LEU A N 1
ATOM 793 C CA . LEU A 1 107 ? -15.760 8.354 11.338 1.00 89.88 107 LEU A CA 1
ATOM 794 C C . LEU A 1 107 ? -16.823 8.507 12.439 1.00 89.88 107 LEU A C 1
ATOM 796 O O . LEU A 1 107 ? -17.255 7.499 13.010 1.00 89.88 107 LEU A O 1
ATOM 800 N N . PRO A 1 108 ? -17.237 9.743 12.756 1.00 91.19 108 PRO A N 1
ATOM 801 C CA . PRO A 1 108 ? -18.295 9.987 13.719 1.00 91.19 108 PRO A CA 1
ATOM 802 C C . PRO A 1 108 ? -19.645 9.538 13.157 1.00 91.19 108 PRO A C 1
ATOM 804 O O . PRO A 1 108 ? -19.850 9.501 11.939 1.00 91.19 108 PRO A O 1
ATOM 807 N N . VAL A 1 109 ? -20.582 9.228 14.051 1.00 90.44 109 VAL A N 1
ATOM 808 C CA . VAL A 1 109 ? -21.993 9.082 13.682 1.00 90.44 109 VAL A CA 1
ATOM 809 C C . VAL A 1 109 ? -22.529 10.398 13.115 1.00 90.44 109 VAL A C 1
ATOM 811 O O . VAL A 1 109 ? -21.986 11.481 13.347 1.00 90.44 109 VAL A O 1
ATOM 814 N N . MET A 1 110 ? -23.603 10.311 12.336 1.00 91.06 110 MET A N 1
ATOM 815 C CA . MET A 1 110 ? -24.183 11.488 11.693 1.00 91.06 110 MET A CA 1
ATOM 816 C C . MET A 1 110 ? -24.698 12.474 12.744 1.00 91.06 110 MET A C 1
ATOM 818 O O . MET A 1 110 ? -25.361 12.067 13.693 1.00 91.06 110 MET A O 1
ATOM 822 N N . LEU A 1 111 ? -24.486 13.778 12.533 1.00 90.12 111 LEU A N 1
ATOM 823 C CA . LEU A 1 111 ? -24.896 14.819 13.489 1.00 90.12 111 LEU A CA 1
ATOM 824 C C . LEU A 1 111 ? -26.375 14.707 13.896 1.00 90.12 111 LEU A C 1
ATOM 826 O O . LEU A 1 111 ? -26.700 14.810 15.071 1.00 90.12 111 LEU A O 1
ATOM 830 N N . ARG A 1 112 ? -27.266 14.399 12.945 1.00 92.25 112 ARG A N 1
ATOM 831 C CA . ARG A 1 112 ? -28.692 14.171 13.233 1.00 92.25 112 ARG A CA 1
ATOM 832 C C . ARG A 1 112 ? -28.914 13.062 14.266 1.00 92.25 112 ARG A C 1
ATOM 834 O O . ARG A 1 112 ? -29.827 13.167 15.074 1.00 92.25 112 ARG A O 1
ATOM 841 N N . GLU A 1 113 ? -28.141 11.983 14.205 1.00 90.19 113 GLU A N 1
ATOM 842 C CA . GLU A 1 113 ? -28.263 10.858 15.137 1.00 90.19 113 GLU A CA 1
ATOM 843 C C . GLU A 1 113 ? -27.828 11.266 16.548 1.00 90.19 113 GLU A C 1
ATOM 845 O O . GLU A 1 113 ? -28.510 10.924 17.507 1.00 90.19 113 GLU A O 1
ATOM 850 N N . ILE A 1 114 ? -26.781 12.091 16.655 1.00 89.81 114 ILE A N 1
ATOM 851 C CA . ILE A 1 114 ? -26.333 12.703 17.917 1.00 89.81 114 ILE A CA 1
ATOM 852 C C . ILE A 1 114 ? -27.429 13.610 18.493 1.00 89.81 114 ILE A C 1
ATOM 854 O O . ILE A 1 114 ? -27.774 13.509 19.660 1.00 89.81 114 ILE A O 1
ATOM 858 N N . GLU A 1 115 ? -28.018 14.480 17.670 1.00 90.25 115 GLU A N 1
ATOM 859 C CA . GLU A 1 115 ? -28.998 15.478 18.128 1.00 90.25 115 GLU A CA 1
ATOM 860 C C . GLU A 1 115 ? -30.366 14.885 18.498 1.00 90.25 115 GLU A C 1
ATOM 862 O O . GLU A 1 115 ? -31.118 15.488 19.263 1.00 90.25 115 GLU A O 1
ATOM 867 N N . THR A 1 116 ? -30.726 13.731 17.930 1.00 92.75 116 THR A N 1
ATOM 868 C CA . THR A 1 116 ? -32.059 13.127 18.111 1.00 92.75 116 THR A CA 1
ATOM 869 C C . THR A 1 116 ? -32.082 11.955 19.084 1.00 92.75 116 THR A C 1
ATOM 871 O O . THR A 1 116 ? -33.165 11.579 19.538 1.00 92.75 116 THR A O 1
ATOM 874 N N . ASN A 1 117 ? -30.925 11.385 19.430 1.00 91.12 117 ASN A N 1
ATOM 875 C CA . ASN A 1 117 ? -30.826 10.286 20.380 1.00 91.12 117 ASN A CA 1
ATOM 876 C C . ASN A 1 117 ? -30.412 10.807 21.769 1.00 91.12 117 ASN A C 1
ATOM 878 O O . ASN A 1 117 ? -29.250 11.150 21.959 1.00 91.12 117 ASN A O 1
ATOM 882 N N . PRO A 1 118 ? -31.308 10.802 22.774 1.00 91.81 118 PRO A N 1
ATOM 883 C CA . PRO A 1 118 ? -30.976 11.276 24.118 1.00 91.81 118 PRO A CA 1
ATOM 884 C C . PRO A 1 118 ? -29.953 10.393 24.856 1.00 91.81 118 PRO A C 1
ATOM 886 O O . PRO A 1 118 ? -29.537 10.752 25.950 1.00 91.81 118 PRO A O 1
ATOM 889 N N . GLY A 1 119 ? -29.589 9.228 24.305 1.00 90.81 119 GLY A N 1
ATOM 890 C CA . GLY A 1 119 ? -28.553 8.343 24.840 1.00 90.81 119 GLY A CA 1
ATOM 891 C C . GLY A 1 119 ? -27.157 8.560 24.251 1.00 90.81 119 GLY A C 1
ATOM 892 O O . GLY A 1 119 ? -26.290 7.732 24.510 1.00 90.81 119 GLY A O 1
ATOM 893 N N . ILE A 1 120 ? -26.959 9.596 23.429 1.00 88.94 120 ILE A N 1
ATOM 894 C CA . ILE A 1 120 ? -25.661 9.965 22.853 1.00 88.94 120 ILE A CA 1
ATOM 895 C C . ILE A 1 120 ? -25.367 11.415 23.239 1.00 88.94 120 ILE A C 1
ATOM 897 O O . ILE A 1 120 ? -26.135 12.316 22.906 1.00 88.94 120 ILE A O 1
ATOM 901 N N . GLU A 1 121 ? -24.245 11.648 23.909 1.00 87.06 121 GLU A N 1
ATOM 902 C CA . GLU A 1 121 ? -23.777 12.984 24.275 1.00 87.06 121 GLU A CA 1
ATOM 903 C C . GLU A 1 121 ? -22.604 13.430 23.378 1.00 87.06 121 GLU A C 1
ATOM 905 O O . GLU A 1 121 ? -21.801 12.606 22.930 1.00 87.06 121 GLU A O 1
ATOM 910 N N . PRO A 1 122 ? -22.458 14.739 23.083 1.00 83.12 122 PRO A N 1
ATOM 911 C CA . PRO A 1 122 ? -21.268 15.249 22.408 1.00 83.12 122 PRO A CA 1
ATOM 912 C C . PRO A 1 122 ? -19.991 14.897 23.185 1.00 83.12 122 PRO A C 1
ATOM 914 O O . PRO A 1 122 ? -19.878 15.216 24.366 1.00 83.12 122 PRO A O 1
ATOM 917 N N . GLY A 1 123 ? -19.021 14.279 22.510 1.00 83.12 123 GLY A N 1
ATOM 918 C CA . GLY A 1 123 ? -17.788 13.777 23.126 1.00 83.12 123 GLY A CA 1
ATOM 919 C C . GLY A 1 123 ? -17.822 12.277 23.439 1.00 83.12 123 GLY A C 1
ATOM 920 O O . GLY A 1 123 ? -16.789 11.703 23.783 1.00 83.12 123 GLY A O 1
ATOM 921 N N . ASP A 1 124 ? -18.967 11.608 23.264 1.00 87.50 124 ASP A N 1
ATOM 922 C CA . ASP A 1 124 ? -19.036 10.149 23.328 1.00 87.50 124 ASP A CA 1
ATOM 923 C C . ASP A 1 124 ? -18.156 9.499 22.264 1.00 87.50 124 ASP A C 1
ATOM 925 O O . ASP A 1 124 ? -17.951 10.044 21.172 1.00 87.50 124 ASP A O 1
ATOM 929 N N . PHE A 1 125 ? -17.721 8.264 22.540 1.00 80.12 125 PHE A N 1
ATOM 930 C CA . PHE A 1 125 ? -16.805 7.520 21.677 1.00 80.12 125 PHE A CA 1
ATOM 931 C C . PHE A 1 125 ? -17.265 7.457 20.222 1.00 80.12 125 PHE A C 1
ATOM 933 O O . PHE A 1 125 ? -16.415 7.405 19.359 1.00 80.12 125 PHE A O 1
ATOM 940 N N . ALA A 1 126 ? -18.561 7.460 19.907 1.00 83.44 126 ALA A N 1
ATOM 941 C CA . ALA A 1 126 ? -19.035 7.398 18.523 1.00 83.44 126 ALA A CA 1
ATOM 942 C C . ALA A 1 126 ? -19.173 8.776 17.840 1.00 83.44 126 ALA A C 1
ATOM 944 O O . ALA A 1 126 ? -19.398 8.827 16.633 1.00 83.44 126 ALA A O 1
ATOM 945 N N . THR A 1 127 ? -19.039 9.882 18.574 1.00 90.50 127 THR A N 1
ATOM 946 C CA . THR A 1 127 ? -19.351 11.247 18.101 1.00 90.50 127 THR A CA 1
ATOM 947 C C . THR A 1 127 ? -18.145 12.026 17.595 1.00 90.50 127 THR A C 1
ATOM 949 O O . THR A 1 127 ? -18.304 13.008 16.873 1.00 90.50 127 THR A O 1
ATOM 952 N N . GLU A 1 128 ? -16.938 11.565 17.912 1.00 90.06 128 GLU A N 1
ATOM 953 C CA . GLU A 1 128 ? -15.697 12.188 17.460 1.00 90.06 128 GLU A CA 1
ATOM 954 C C . GLU A 1 128 ? -15.055 11.404 16.313 1.00 90.06 128 GLU A C 1
ATOM 956 O O . GLU A 1 128 ? -15.254 10.192 16.172 1.00 90.06 128 GLU A O 1
ATOM 961 N N . VAL A 1 129 ? -14.263 12.094 15.491 1.00 90.00 129 VAL A N 1
ATOM 962 C CA . VAL A 1 129 ? -13.373 11.454 14.515 1.00 90.00 129 VAL A CA 1
ATOM 963 C C . VAL A 1 129 ? -12.182 10.868 15.272 1.00 90.00 129 VAL A C 1
ATOM 965 O O . VAL A 1 129 ? -11.551 11.570 16.057 1.00 90.00 129 VAL A O 1
ATOM 968 N N . VAL A 1 130 ? -11.819 9.617 14.988 1.00 90.06 130 VAL A N 1
ATOM 969 C CA . VAL A 1 130 ? -10.558 9.032 15.465 1.00 90.06 130 VAL A CA 1
ATOM 970 C C . VAL A 1 130 ? -9.662 8.754 14.271 1.00 90.06 130 VAL A C 1
ATOM 972 O O . VAL A 1 130 ? -9.984 7.935 13.413 1.00 90.06 130 VAL A O 1
ATOM 975 N N . VAL A 1 131 ? -8.521 9.437 14.241 1.00 91.06 131 VAL A N 1
ATOM 976 C CA . VAL A 1 131 ? -7.389 9.115 13.370 1.00 91.06 131 VAL A CA 1
ATOM 977 C C . VAL A 1 131 ? -6.252 8.675 14.287 1.00 91.06 131 VAL A C 1
ATOM 979 O O . VAL A 1 131 ? -5.768 9.499 15.067 1.00 91.06 131 VAL A O 1
ATOM 982 N N . PRO A 1 132 ? -5.84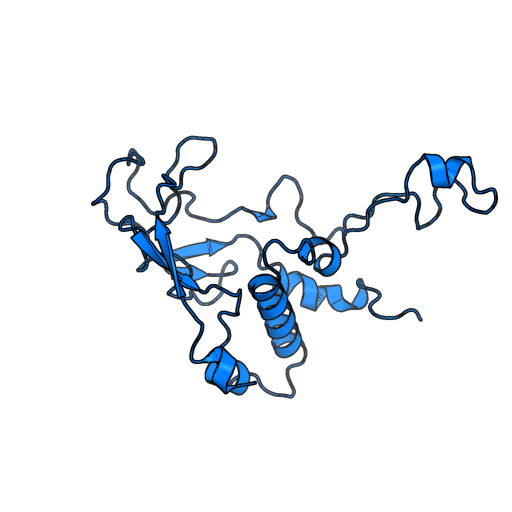8 7.395 14.262 1.00 91.62 132 PRO A N 1
ATOM 983 C CA . PRO A 1 132 ? -4.776 6.918 15.125 1.00 91.62 132 PRO A CA 1
ATOM 984 C C . PRO A 1 132 ? -3.468 7.684 14.921 1.00 91.62 132 PRO A C 1
ATOM 986 O O . PRO A 1 132 ? -3.091 8.006 13.795 1.00 91.62 132 PRO A O 1
ATOM 989 N N . SER A 1 133 ? -2.753 7.947 16.016 1.00 92.62 133 SER A N 1
ATOM 990 C CA . SER A 1 133 ? -1.533 8.767 16.021 1.00 92.62 133 SER A CA 1
ATOM 991 C C . SER A 1 133 ? -0.357 8.144 15.267 1.00 92.62 133 SER A C 1
ATOM 993 O O . SER A 1 133 ? 0.585 8.851 14.918 1.00 92.62 133 SER A O 1
ATOM 995 N N . HIS A 1 134 ? -0.402 6.834 15.003 1.00 92.50 134 HIS A N 1
ATOM 996 C CA . HIS A 1 134 ? 0.586 6.134 14.182 1.00 92.50 134 HIS A CA 1
ATOM 997 C C . HIS A 1 134 ? 0.396 6.354 12.677 1.00 92.50 134 HIS A C 1
ATOM 999 O O . HIS A 1 134 ? 1.261 5.957 11.899 1.00 92.50 134 HIS A O 1
ATOM 1005 N N . ILE A 1 135 ? -0.717 6.956 12.244 1.00 93.19 135 ILE A N 1
ATOM 1006 C CA . ILE A 1 135 ? -0.894 7.363 10.850 1.00 93.19 135 ILE A CA 1
ATOM 1007 C C . ILE A 1 135 ? -0.097 8.655 10.630 1.00 93.19 135 ILE A C 1
ATOM 1009 O O . ILE A 1 135 ? -0.354 9.650 11.313 1.00 93.19 135 ILE A O 1
ATOM 1013 N N . PRO A 1 136 ? 0.860 8.671 9.689 1.00 93.44 136 PRO A N 1
ATOM 1014 C CA . PRO A 1 136 ? 1.691 9.839 9.462 1.00 93.44 136 PRO A CA 1
ATOM 1015 C C . PRO A 1 136 ? 0.847 10.992 8.894 1.00 93.44 136 PRO A C 1
ATOM 1017 O O . PRO A 1 136 ? -0.041 10.804 8.057 1.00 93.44 136 PRO A O 1
ATOM 1020 N N . ALA A 1 137 ? 1.093 12.196 9.408 1.00 90.56 137 ALA A N 1
ATOM 1021 C CA . ALA A 1 137 ? 0.307 13.385 9.097 1.00 90.56 137 ALA A CA 1
ATOM 1022 C C . ALA A 1 137 ? 0.682 13.992 7.731 1.00 90.56 137 ALA A C 1
ATOM 1024 O O . ALA A 1 137 ? 1.620 13.561 7.067 1.00 90.56 137 ALA A O 1
ATOM 1025 N N . ALA A 1 138 ? -0.043 15.040 7.326 1.00 88.00 138 ALA A N 1
ATOM 1026 C CA . ALA A 1 138 ? 0.321 15.906 6.197 1.00 88.00 138 ALA A CA 1
ATOM 1027 C C . ALA A 1 138 ? 0.580 15.172 4.863 1.00 88.00 138 ALA A C 1
ATOM 1029 O O . ALA A 1 138 ? 1.470 15.548 4.107 1.00 88.00 138 ALA A O 1
ATOM 1030 N N . GLY A 1 139 ? -0.201 14.126 4.576 1.00 83.50 139 GLY A N 1
ATOM 1031 C CA . GLY A 1 139 ? -0.137 13.404 3.302 1.00 83.50 139 GLY A CA 1
ATOM 1032 C C . GLY A 1 139 ? 0.986 12.375 3.201 1.00 83.50 139 GLY A C 1
ATOM 1033 O O . GLY A 1 139 ? 1.035 11.661 2.220 1.00 83.50 139 GLY A O 1
ATOM 1034 N N . GLN A 1 140 ? 1.819 12.196 4.227 1.00 91.44 140 GLN A N 1
ATOM 1035 C CA . GLN A 1 140 ? 3.015 11.343 4.169 1.00 91.44 140 GLN A CA 1
ATOM 1036 C C . GLN A 1 140 ? 2.783 9.862 3.801 1.00 91.44 140 GLN A C 1
ATOM 1038 O O . GLN A 1 140 ? 3.738 9.152 3.503 1.00 91.44 140 GLN A O 1
ATOM 1043 N N . LEU A 1 141 ? 1.534 9.390 3.791 1.00 90.38 141 LEU A N 1
ATOM 1044 C CA . LEU A 1 141 ? 1.156 8.047 3.345 1.00 90.38 141 LEU A CA 1
ATOM 1045 C C . LEU A 1 141 ? 1.490 7.754 1.874 1.00 90.38 141 LEU A C 1
ATOM 1047 O O . LEU A 1 141 ? 1.638 6.584 1.529 1.00 90.38 141 LEU A O 1
ATOM 1051 N N . ASP A 1 142 ? 1.575 8.775 1.019 1.00 88.50 142 ASP A N 1
ATOM 1052 C CA . ASP A 1 142 ? 1.876 8.622 -0.410 1.00 88.50 142 ASP A CA 1
ATOM 1053 C C . ASP A 1 142 ? 3.336 8.933 -0.764 1.00 88.50 142 ASP A C 1
ATOM 1055 O O . ASP A 1 142 ? 3.725 8.837 -1.928 1.00 88.50 142 ASP A O 1
ATOM 1059 N N . VAL A 1 143 ? 4.155 9.286 0.230 1.00 92.69 143 VAL A N 1
ATOM 1060 C CA . VAL A 1 143 ? 5.522 9.741 -0.005 1.00 92.69 143 VAL A CA 1
ATOM 1061 C C . VAL A 1 143 ? 6.427 8.558 -0.314 1.00 92.69 143 VAL A C 1
ATOM 1063 O O . VAL A 1 143 ? 6.486 7.563 0.412 1.00 92.69 143 VAL A O 1
ATOM 1066 N N . TYR A 1 144 ? 7.200 8.713 -1.378 1.00 94.88 144 TYR A N 1
ATOM 1067 C CA . TYR A 1 144 ? 8.272 7.814 -1.768 1.00 94.88 144 TYR A CA 1
ATOM 1068 C C . TYR A 1 144 ? 9.432 8.615 -2.365 1.00 94.88 144 TYR A C 1
ATOM 1070 O O . TYR A 1 144 ? 9.286 9.786 -2.717 1.00 94.88 144 TYR A O 1
ATOM 1078 N N . SER A 1 145 ? 10.605 7.992 -2.449 1.00 95.06 145 SER A N 1
ATOM 1079 C CA . SER A 1 145 ? 11.812 8.609 -2.995 1.00 95.06 145 SER A CA 1
ATOM 1080 C C . SER A 1 145 ? 12.561 7.648 -3.926 1.00 95.06 145 SER A C 1
ATOM 1082 O O . SER A 1 145 ? 12.694 6.474 -3.576 1.00 95.06 145 SER A O 1
ATOM 1084 N N . PRO A 1 146 ? 13.085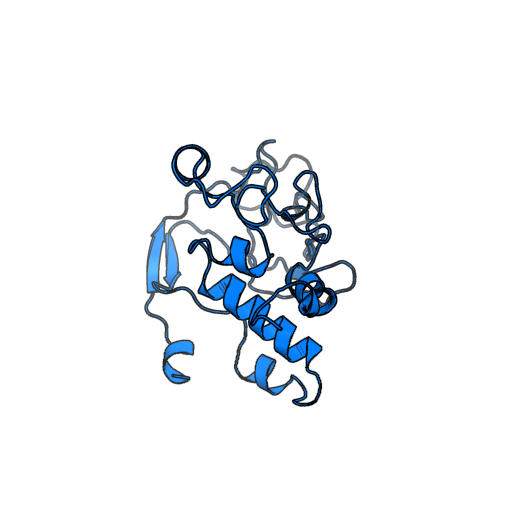 8.122 -5.070 1.00 93.88 146 PRO A N 1
ATOM 1085 C CA . PRO A 1 146 ? 12.901 9.474 -5.605 1.00 93.88 146 PRO A CA 1
ATOM 1086 C C . PRO A 1 146 ? 11.459 9.703 -6.093 1.00 93.88 146 PRO A C 1
ATOM 1088 O O . PRO A 1 146 ? 10.760 8.753 -6.437 1.00 93.88 146 PRO A O 1
ATOM 1091 N N . ILE A 1 147 ? 11.008 10.964 -6.120 1.00 89.31 147 ILE A N 1
ATOM 1092 C CA . ILE A 1 147 ? 9.656 11.318 -6.601 1.00 89.31 147 ILE A CA 1
ATOM 1093 C C . ILE A 1 147 ? 9.468 10.977 -8.090 1.00 89.31 147 ILE A C 1
ATOM 1095 O O . ILE A 1 147 ? 8.394 10.532 -8.494 1.00 89.31 147 ILE A O 1
ATOM 1099 N N . SER A 1 148 ? 10.551 11.114 -8.860 1.00 92.62 148 SER A N 1
ATOM 1100 C CA . SER A 1 148 ? 10.713 10.613 -10.222 1.00 92.62 148 SER A CA 1
ATOM 1101 C C . SER A 1 148 ? 12.032 9.839 -10.302 1.00 92.62 148 SER A C 1
ATOM 1103 O O . SER A 1 148 ? 13.067 10.392 -9.920 1.00 92.62 148 SER A O 1
ATOM 1105 N N . PRO A 1 149 ? 12.023 8.583 -10.774 1.00 93.31 149 PRO A N 1
ATOM 1106 C CA . PRO A 1 149 ? 13.237 7.814 -11.031 1.00 93.31 149 PRO A CA 1
ATOM 1107 C C . PRO A 1 149 ? 13.915 8.178 -12.362 1.00 93.31 149 PRO A C 1
ATOM 1109 O O . PRO A 1 149 ? 14.910 7.550 -12.707 1.00 93.31 149 PRO A O 1
ATOM 1112 N N . TYR A 1 150 ? 13.392 9.159 -13.103 1.00 93.25 150 TYR A N 1
ATOM 1113 C CA . TYR A 1 150 ? 13.855 9.557 -14.436 1.00 93.25 150 TYR A CA 1
ATOM 1114 C C . TYR A 1 150 ? 14.749 10.804 -14.400 1.00 93.25 150 TYR A C 1
ATOM 1116 O O . TYR A 1 150 ? 14.684 11.574 -13.431 1.00 93.25 150 TYR A O 1
ATOM 1124 N N . PRO A 1 151 ? 15.525 11.053 -15.471 1.00 92.25 151 PRO A N 1
ATOM 1125 C CA . PRO A 1 151 ? 16.304 12.273 -15.615 1.00 92.25 151 PRO A CA 1
ATOM 1126 C C . PRO A 1 151 ? 15.485 13.560 -15.385 1.00 92.25 151 PRO A C 1
ATOM 1128 O O . PRO A 1 151 ? 14.305 13.648 -15.741 1.00 92.25 151 PRO A O 1
ATOM 1131 N N . PRO A 1 152 ? 16.088 14.619 -14.817 1.00 88.75 152 PRO A N 1
ATOM 1132 C CA . PRO A 1 152 ? 15.408 15.899 -14.666 1.00 88.75 152 PRO A CA 1
ATOM 1133 C C . PRO A 1 152 ? 14.964 16.477 -16.015 1.00 88.75 152 PRO A C 1
AT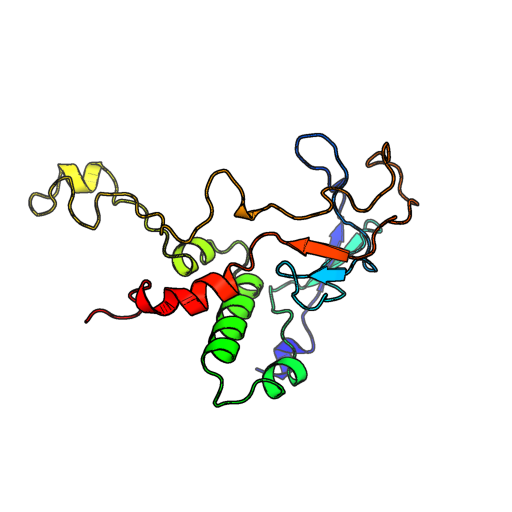OM 1135 O O . PRO A 1 152 ? 15.762 16.595 -16.943 1.00 88.75 152 PRO A O 1
ATOM 1138 N N . GLY A 1 153 ? 13.705 16.911 -16.094 1.00 85.88 153 GLY A N 1
ATOM 1139 C CA . GLY A 1 153 ? 13.128 17.493 -17.309 1.00 85.88 153 GLY A CA 1
ATOM 1140 C C . GLY A 1 153 ? 12.447 16.489 -18.240 1.00 85.88 153 GLY A C 1
ATOM 1141 O O . GLY A 1 153 ? 11.898 16.927 -19.246 1.00 85.88 153 GLY A O 1
ATOM 1142 N N . THR A 1 154 ? 12.434 15.195 -17.900 1.00 88.19 154 THR A N 1
ATOM 1143 C CA . THR A 1 154 ? 11.607 14.197 -18.590 1.00 88.19 154 THR A CA 1
ATOM 1144 C C . THR A 1 154 ? 10.133 14.577 -18.500 1.00 88.19 154 THR A C 1
ATOM 1146 O O . THR A 1 154 ? 9.591 14.761 -17.404 1.00 88.19 154 THR A O 1
ATOM 1149 N N . ALA A 1 155 ? 9.497 14.698 -19.660 1.00 83.62 155 ALA A N 1
ATOM 1150 C CA . ALA A 1 155 ? 8.077 14.962 -19.788 1.00 83.62 155 ALA A CA 1
ATOM 1151 C C . ALA A 1 155 ? 7.284 13.647 -19.823 1.00 83.62 155 ALA A C 1
ATOM 1153 O O . ALA A 1 155 ? 7.818 12.569 -20.090 1.00 83.62 155 ALA A O 1
ATOM 1154 N N . ALA A 1 156 ? 5.983 13.717 -19.544 1.00 80.44 156 ALA A N 1
ATOM 1155 C CA . ALA A 1 156 ? 5.135 12.526 -19.509 1.00 80.44 156 ALA A CA 1
ATOM 1156 C C . ALA A 1 156 ? 5.031 11.846 -20.884 1.00 80.44 156 ALA A C 1
ATOM 1158 O O . ALA A 1 156 ? 4.943 10.620 -20.970 1.00 80.44 156 ALA A O 1
ATOM 1159 N N . GLU A 1 157 ? 5.074 12.645 -21.949 1.00 82.81 157 GLU A N 1
ATOM 1160 C CA . GLU A 1 157 ? 5.049 12.217 -23.346 1.00 82.81 157 GLU A CA 1
ATOM 1161 C C . GLU A 1 157 ? 6.328 11.516 -23.829 1.00 82.81 157 GLU A C 1
ATOM 1163 O O . GLU A 1 157 ? 6.307 10.904 -24.897 1.00 82.81 157 GLU A O 1
ATOM 1168 N N . ASP A 1 158 ? 7.427 11.570 -23.071 1.00 83.75 158 ASP A N 1
ATOM 1169 C CA . ASP A 1 158 ? 8.697 10.965 -23.472 1.00 83.75 158 ASP A CA 1
ATOM 1170 C C . ASP A 1 158 ? 8.661 9.449 -23.242 1.00 83.75 158 ASP A C 1
ATOM 1172 O O . ASP A 1 158 ? 9.055 8.972 -22.185 1.00 83.75 158 ASP A O 1
ATOM 1176 N N . VAL A 1 159 ? 8.142 8.676 -24.197 1.00 74.81 159 VAL A N 1
ATOM 1177 C CA . VAL A 1 159 ? 7.774 7.256 -23.995 1.00 74.81 159 VAL A CA 1
ATOM 1178 C C . VAL A 1 159 ? 8.969 6.292 -23.860 1.00 74.81 159 VAL A C 1
ATOM 1180 O O . VAL A 1 159 ? 8.802 5.223 -23.286 1.00 74.81 159 VAL A O 1
ATOM 1183 N N . ASP A 1 160 ? 10.165 6.682 -24.313 1.00 80.75 160 ASP A N 1
ATOM 1184 C CA . ASP A 1 160 ? 11.359 5.815 -24.401 1.00 80.75 160 ASP A CA 1
ATOM 1185 C C . ASP A 1 160 ? 12.501 6.261 -23.458 1.00 80.75 160 ASP A C 1
ATOM 1187 O O . ASP A 1 160 ? 13.682 6.208 -23.810 1.00 80.75 160 ASP A O 1
ATOM 1191 N N . VAL A 1 161 ? 12.162 6.787 -22.275 1.00 87.31 161 VAL A N 1
ATOM 1192 C CA . VAL A 1 161 ? 13.153 7.262 -21.293 1.00 87.31 161 VAL A CA 1
ATOM 1193 C C . VAL A 1 161 ? 13.413 6.208 -20.229 1.00 87.31 161 VAL A C 1
ATOM 1195 O O . VAL A 1 161 ? 12.521 5.858 -19.463 1.00 87.31 161 VAL A O 1
ATOM 1198 N N . GLU A 1 162 ? 14.670 5.783 -20.144 1.00 90.06 162 GLU A N 1
ATOM 1199 C CA . GLU A 1 162 ? 15.154 4.877 -19.105 1.00 90.06 162 GLU A CA 1
ATOM 1200 C C . GLU A 1 162 ? 15.264 5.582 -17.738 1.00 90.06 162 GLU A C 1
ATOM 1202 O O . GLU A 1 162 ? 15.642 6.760 -17.672 1.00 90.06 162 GLU A O 1
ATOM 1207 N N . PRO A 1 163 ? 14.975 4.885 -16.626 1.00 92.00 163 PRO A N 1
ATOM 1208 C CA . PRO A 1 163 ? 15.157 5.430 -15.286 1.00 92.00 163 PRO A CA 1
ATOM 1209 C C . PRO A 1 163 ? 16.648 5.559 -14.913 1.00 92.00 163 PRO A C 1
ATOM 1211 O O . PRO A 1 163 ? 17.437 4.632 -15.086 1.00 92.00 163 PRO A O 1
ATOM 1214 N N . ASP A 1 164 ? 17.022 6.676 -14.283 1.00 94.12 164 ASP A N 1
ATOM 1215 C CA . ASP A 1 164 ? 18.329 6.855 -13.628 1.00 94.12 164 ASP A CA 1
ATOM 1216 C C . ASP A 1 164 ? 18.443 5.995 -12.356 1.00 94.12 164 ASP A C 1
ATOM 1218 O O . ASP A 1 164 ? 19.538 5.622 -11.922 1.00 94.12 164 ASP A O 1
ATOM 1222 N N . VAL A 1 165 ? 17.300 5.705 -11.723 1.00 93.38 165 VAL A N 1
ATOM 1223 C CA . VAL A 1 165 ? 17.215 4.981 -10.453 1.00 93.38 165 VAL A CA 1
ATOM 1224 C C . VAL A 1 165 ? 16.223 3.826 -10.559 1.00 93.38 165 VAL A C 1
ATOM 1226 O O . VAL A 1 165 ? 15.018 4.023 -10.657 1.00 93.38 165 VAL A O 1
ATOM 1229 N N . LEU A 1 166 ? 16.724 2.599 -10.422 1.00 95.06 166 LEU A N 1
ATOM 1230 C CA . LEU A 1 166 ? 15.915 1.374 -10.486 1.00 95.06 166 LEU A CA 1
ATOM 1231 C C . LEU A 1 166 ? 15.244 0.990 -9.161 1.00 95.06 166 LEU A C 1
ATOM 1233 O O . LEU A 1 166 ? 14.666 -0.086 -9.048 1.00 95.06 166 LEU A O 1
ATOM 1237 N N . THR A 1 167 ? 15.355 1.800 -8.111 1.00 97.00 167 THR A N 1
ATOM 1238 C CA . THR A 1 167 ? 14.725 1.500 -6.819 1.00 97.00 167 THR A CA 1
ATOM 1239 C C . THR A 1 167 ? 14.035 2.718 -6.242 1.00 97.00 167 THR A C 1
ATOM 1241 O O . THR A 1 167 ? 14.663 3.735 -5.961 1.00 97.00 167 THR A O 1
ATOM 1244 N N . VAL A 1 168 ? 12.739 2.567 -6.001 1.00 97.19 168 VAL A N 1
ATOM 1245 C CA . VAL A 1 168 ? 11.908 3.538 -5.299 1.00 97.19 168 VAL A CA 1
ATOM 1246 C C . VAL A 1 168 ? 11.637 3.029 -3.892 1.00 97.19 168 VAL A C 1
ATOM 1248 O O . VAL A 1 168 ? 11.323 1.859 -3.681 1.00 97.19 168 VAL A O 1
ATOM 1251 N N . VAL A 1 169 ? 11.760 3.913 -2.912 1.00 97.56 169 VAL A N 1
ATOM 1252 C CA . VAL A 1 169 ? 11.593 3.605 -1.494 1.00 97.56 169 VAL A CA 1
ATOM 1253 C C . VAL A 1 169 ? 10.362 4.331 -0.978 1.00 97.56 169 VAL A C 1
ATOM 1255 O O . VAL A 1 169 ? 10.328 5.561 -0.972 1.00 97.56 169 VAL A O 1
ATOM 1258 N N . ILE A 1 170 ? 9.358 3.581 -0.531 1.00 96.56 170 ILE A N 1
ATOM 1259 C CA . ILE A 1 170 ? 8.192 4.129 0.168 1.00 96.56 170 ILE A CA 1
ATOM 1260 C C . ILE A 1 170 ? 8.641 4.659 1.535 1.00 96.56 170 ILE A C 1
ATOM 1262 O O . ILE A 1 170 ? 9.477 4.048 2.198 1.00 96.56 170 ILE A O 1
A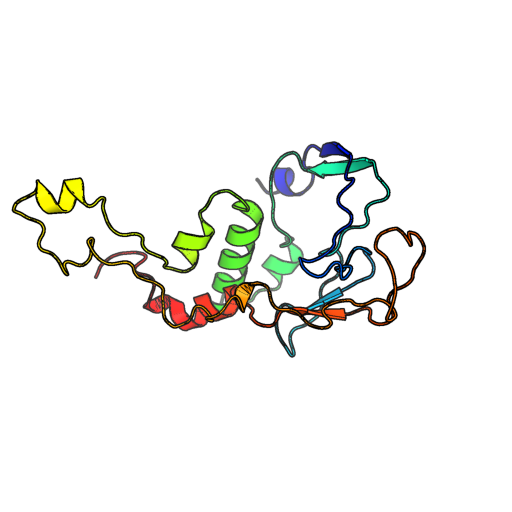TOM 1266 N N . ALA A 1 171 ? 8.108 5.800 1.969 1.00 95.94 171 ALA A N 1
ATOM 1267 C CA . ALA A 1 171 ? 8.504 6.414 3.235 1.00 95.94 171 ALA A CA 1
ATOM 1268 C C . ALA A 1 171 ? 8.045 5.603 4.457 1.00 95.94 171 ALA A C 1
ATOM 1270 O O . ALA A 1 171 ? 8.790 5.473 5.431 1.00 95.94 171 ALA A O 1
ATOM 1271 N N . HIS A 1 172 ? 6.831 5.049 4.401 1.00 95.12 172 HIS A N 1
ATOM 1272 C CA . HIS A 1 172 ? 6.204 4.351 5.519 1.00 95.12 172 HIS A CA 1
ATOM 1273 C C . HIS A 1 172 ? 5.571 3.026 5.082 1.00 95.12 172 HIS A C 1
ATOM 1275 O O . HIS A 1 172 ? 4.561 3.011 4.376 1.00 95.12 172 HIS A O 1
ATOM 1281 N N . ASP A 1 173 ? 6.097 1.909 5.591 1.00 95.75 173 ASP A N 1
ATOM 1282 C CA . ASP A 1 173 ? 5.397 0.627 5.526 1.00 95.75 173 ASP A CA 1
ATOM 1283 C C . ASP A 1 173 ? 4.286 0.604 6.579 1.00 95.75 173 ASP A C 1
ATOM 1285 O O . ASP A 1 173 ? 4.481 0.221 7.737 1.00 95.75 173 ASP A O 1
ATOM 1289 N N . MET A 1 174 ? 3.087 1.011 6.170 1.00 94.69 174 MET A N 1
ATOM 1290 C CA . MET A 1 174 ? 1.944 1.030 7.075 1.00 94.69 174 MET A CA 1
ATOM 1291 C C . MET A 1 174 ? 1.519 -0.366 7.542 1.00 94.69 174 MET A C 1
ATOM 1293 O O . MET A 1 174 ? 0.896 -0.465 8.592 1.00 94.69 174 MET A O 1
ATOM 1297 N N . ASN A 1 175 ? 1.861 -1.446 6.834 1.00 95.19 175 ASN A N 1
ATOM 1298 C CA . ASN A 1 175 ? 1.561 -2.798 7.315 1.00 95.19 175 ASN A CA 1
ATOM 1299 C C . ASN A 1 175 ? 2.456 -3.152 8.505 1.00 95.19 175 ASN A C 1
ATOM 1301 O O . ASN A 1 175 ? 1.957 -3.658 9.506 1.00 95.19 175 ASN A O 1
ATOM 1305 N N . ALA A 1 176 ? 3.740 -2.787 8.458 1.00 94.94 176 ALA A N 1
ATOM 1306 C CA . ALA A 1 176 ? 4.642 -2.924 9.603 1.00 94.94 176 ALA A CA 1
ATOM 1307 C C . ALA A 1 176 ? 4.210 -2.044 10.786 1.00 94.94 176 ALA A C 1
ATOM 1309 O O . ALA A 1 176 ? 4.198 -2.501 11.930 1.00 94.94 176 ALA A O 1
ATOM 1310 N N . VAL A 1 177 ? 3.771 -0.809 10.519 1.00 94.75 177 VAL A N 1
ATOM 1311 C CA . VAL A 1 177 ? 3.228 0.082 11.559 1.00 94.75 177 VAL A CA 1
ATOM 1312 C C . VAL A 1 177 ? 2.011 -0.544 12.251 1.00 94.75 177 VAL A C 1
ATOM 1314 O O . VAL A 1 177 ? 1.903 -0.463 13.474 1.00 94.75 177 VAL A O 1
ATOM 1317 N N . LEU A 1 178 ? 1.115 -1.206 11.512 1.00 94.19 178 LEU A N 1
ATOM 1318 C CA . LEU A 1 178 ? -0.053 -1.873 12.099 1.00 94.19 178 LEU A CA 1
ATOM 1319 C C . LEU A 1 178 ? 0.307 -3.080 12.961 1.00 94.19 178 LEU A C 1
ATOM 1321 O O . LEU A 1 178 ? -0.345 -3.301 13.978 1.00 94.19 178 LEU A O 1
ATOM 1325 N N . VAL A 1 179 ? 1.349 -3.832 12.606 1.00 94.81 179 VAL A N 1
ATOM 1326 C CA . VAL A 1 179 ? 1.840 -4.935 13.446 1.00 94.81 179 VAL A CA 1
ATOM 1327 C C . VAL A 1 179 ? 2.308 -4.411 14.800 1.00 94.81 179 VAL A C 1
ATOM 1329 O O . VAL A 1 179 ? 1.877 -4.916 15.835 1.00 94.81 179 VAL A O 1
ATOM 1332 N N . VAL A 1 180 ? 3.112 -3.344 14.804 1.00 93.00 180 VAL A N 1
ATOM 1333 C CA . VAL A 1 180 ? 3.606 -2.719 16.042 1.00 93.00 180 VAL A CA 1
ATOM 1334 C C . VAL A 1 180 ? 2.457 -2.159 16.890 1.00 93.00 180 VAL A C 1
ATOM 1336 O O . VAL A 1 180 ? 2.488 -2.257 18.115 1.00 93.00 180 VAL A O 1
ATOM 1339 N N . ASN A 1 181 ? 1.415 -1.616 16.252 1.00 90.56 181 ASN A N 1
ATOM 1340 C CA . ASN A 1 181 ? 0.266 -0.995 16.921 1.00 90.56 181 ASN A CA 1
ATOM 1341 C C . ASN A 1 181 ? -0.952 -1.930 17.053 1.00 90.56 181 ASN A C 1
ATOM 1343 O O . ASN A 1 181 ? -2.063 -1.463 17.307 1.00 90.56 181 ASN A O 1
ATOM 1347 N N . ARG A 1 182 ? -0.776 -3.252 16.916 1.00 82.50 182 ARG A N 1
ATOM 1348 C CA . ARG A 1 182 ? -1.885 -4.228 16.894 1.00 82.50 182 ARG A CA 1
ATOM 1349 C C . ARG A 1 182 ? -2.777 -4.213 18.137 1.00 82.50 182 ARG A C 1
ATOM 1351 O O . ARG A 1 182 ? -3.946 -4.559 18.048 1.00 82.50 182 ARG A O 1
ATOM 1358 N N . SER A 1 183 ? -2.243 -3.794 19.284 1.00 68.56 183 SER A N 1
ATOM 1359 C CA . SER A 1 183 ? -2.985 -3.661 20.545 1.00 68.56 183 SER A CA 1
ATOM 1360 C C . SER A 1 183 ? -3.913 -2.441 20.589 1.00 68.56 183 SER A C 1
ATOM 1362 O O . SER A 1 183 ? -4.746 -2.344 21.484 1.00 68.56 183 SER A O 1
ATOM 1364 N N . VAL A 1 184 ? -3.778 -1.516 19.635 1.00 57.66 184 VAL A N 1
ATOM 1365 C CA . VAL A 1 184 ? -4.583 -0.289 19.522 1.00 57.66 184 VAL A CA 1
ATOM 1366 C C . VAL A 1 184 ? -5.818 -0.510 18.638 1.00 57.66 184 VAL A C 1
ATOM 1368 O O . VAL A 1 184 ? -6.751 0.288 18.665 1.00 57.66 184 VAL A O 1
ATOM 1371 N N . LEU A 1 185 ? -5.864 -1.610 17.880 1.00 51.12 185 LEU A N 1
ATOM 1372 C CA . LEU A 1 185 ? -7.035 -2.019 17.111 1.00 51.12 185 LEU A CA 1
ATOM 1373 C C . LEU A 1 185 ? -7.899 -2.937 17.986 1.00 51.12 185 LEU A C 1
ATOM 1375 O O . LEU A 1 185 ? -7.497 -4.075 18.244 1.00 51.12 185 LEU A O 1
ATOM 1379 N N . PRO A 1 186 ? -9.083 -2.503 18.452 1.00 42.84 186 PRO A N 1
ATOM 1380 C CA . PRO A 1 186 ? -9.977 -3.383 19.180 1.00 42.84 186 PRO A CA 1
ATOM 1381 C C . PRO A 1 186 ? -10.599 -4.334 18.160 1.00 42.84 186 PRO A C 1
ATOM 1383 O O . PRO A 1 186 ? -11.671 -4.070 17.622 1.00 42.84 186 PRO A O 1
ATOM 1386 N N . LEU A 1 187 ? -9.912 -5.428 17.832 1.00 42.47 187 LEU A N 1
ATOM 1387 C CA . LEU A 1 187 ? -10.515 -6.448 16.979 1.00 42.47 187 LEU A CA 1
ATOM 1388 C C . LEU A 1 187 ? -11.616 -7.202 17.722 1.00 42.47 187 LEU A C 1
ATOM 1390 O O . LEU A 1 187 ? -12.572 -7.608 17.078 1.00 42.47 187 LEU A O 1
ATOM 1394 N N . PHE A 1 188 ? -11.568 -7.279 19.054 1.00 37.03 188 PHE A N 1
ATOM 1395 C CA . PHE A 1 188 ? -12.687 -7.683 19.903 1.00 37.03 188 PHE A CA 1
ATOM 1396 C C . PHE A 1 188 ? -12.549 -6.994 21.262 1.00 37.03 188 PHE A C 1
ATOM 1398 O O . PHE A 1 188 ? -11.442 -6.889 21.790 1.00 37.03 188 PHE A O 1
ATOM 1405 N N . GLY A 1 189 ? -13.659 -6.473 21.788 1.00 34.47 189 GLY A N 1
ATOM 1406 C CA . GLY A 1 189 ? -13.693 -5.809 23.088 1.00 34.47 189 GLY A CA 1
ATOM 1407 C C . GLY A 1 189 ? -13.182 -6.717 24.206 1.00 34.47 189 GLY A C 1
ATOM 1408 O O . GLY A 1 189 ? -13.482 -7.912 24.227 1.00 34.47 189 GLY A O 1
ATOM 1409 N N . SER A 1 190 ? -12.408 -6.126 25.114 1.00 34.25 190 SER A N 1
ATOM 1410 C CA . SER A 1 190 ? -12.238 -6.623 26.481 1.00 34.25 190 SER A CA 1
ATOM 1411 C C . SER A 1 190 ? -13.521 -6.438 27.277 1.00 34.25 190 SER A C 1
ATOM 1413 O O . SER A 1 190 ? -14.086 -5.324 27.155 1.00 34.25 190 SER A O 1
#

Secondary structure (DSSP, 8-state):
-HHHHH---EEEEE-----B-TTSPBPP--TT-EEESSTTSPEESSSS----SEEEEESS---S--HHHHHTS-TT-HHHHHHHHHHHHHHHTTTTTHHHHHTT-BPPPPHHHHHH-TT--TTSTTTS-B--TTS-STTGGG-EESS-SSPTT--TT-TTPPPS-SEEEES--HHHHHHHTGGGS-SS--

Sequence (190 aa):
ALDAALVRGTTEFFDDDPRVDATFVIRPRDAEILVAAAPGAGARAGLVRERPGTVPVPTVSGTSLDPDSVGAIPVTDEDALLHALYLARQEILFLEGRRMADLGIRLPVMLREIETNPGIEPGDFATEVVVPSHIPAAGQLDVYSPISPYPPGTAAEDVDVEPDVLTVVIAHDMNAVLVVNRSVLPLFGS